Protein 3AGX (pdb70)

Organism: Homo sapiens (NCBI:txid9606)

InterPro domains:
  IPR001623 DnaJ domain [PF00226] (4-65)
  IPR001623 DnaJ domain [PR00625] (6-24)
  IPR001623 DnaJ domain [PR00625] (24-39)
  IPR001623 DnaJ domain [PR00625] (40-60)
  IPR001623 DnaJ domain [PR00625] (60-79)
  IPR001623 DnaJ domain [PS50076] (4-68)
  IPR001623 DnaJ domain [SM00271] (3-60)
  IPR001623 DnaJ domain [cd06257] (4-57)
  IPR002939 Chaperone DnaJ, C-terminal [PF01556] (165-323)
  IPR008971 HSP40/DnaJ peptide-binding [SSF49493] (163-244)
  IPR008971 HSP40/DnaJ peptide-binding [SSF49493] (247-331)
  IPR018253 DnaJ domain, conserved site [PS00636] (45-64)
  IPR036869 Chaperone J-domain superfamily [G3DSA:1.10.287.110] (2-119)
  IPR036869 Chaperone J-domain superfamily [SSF46565] (3-117)
  IPR051339 DnaJ homolog subfamily B [PTHR24078] (1-339)

Radius of gyration: 28.5 Å; Cα contacts (8 Å, |Δi|>4): 715; chains: 2; bounding box: 81×59×60 Å

Secondary structure (DSSP, 8-state):
-EEEEE-HHHHHH-EEEEEEEEEEEE-TTSS-EEEEEEEEEEEEPTTPPTT-EEEETT-S---SSSPPPPEEEEEEEPP-SS-EEETTEEEEEEEEEHHHHHH-EEEEEE-TTS-EEEEEE-S-PPTT-EEEETT-SPBPSSSTTSB--EEEEEEEEPPS---HHHHHHHHHHS--/-EEEEE-HHHHHH-EEEE----EEEE-TT--TT-EEE------EEEEEEPP-SS-EEETTEEEEEEEEEHHHHHH-EEEEEE-TTS-EEEEEE-SPPPTT-EEEETT-SPBPSSSTTSB--EEEEEEEE--S---HHHHHHHHHHS--

Foldseek 3Di:
DAEDEDEQLCLFAWDKDKDKDWEWDQDPVNPDIDIDIDIDIDTGAHQDDFQDKDKDQQPHYDNHPDRHHIDIYTYDYHDDPAWPDDRLEIEGEFEEEQCCQCAWDWTQCAASVGHTDIDTDGHHDDQQDKDKDAQRGTAHRVGRVGGGIYIYTYHYDYDPDDDPVRVVVCVVPPDD/DAEDEDEQLCLQVWDWDDDVVDIDTGFHQDDFQDWDWDPPVIDIYTYDYDDDPAWDDDRQETEGEDEEEQCCQPAWDWDQRAASVGDTDTDIDGHHHDAQDKDWPAQRTGQHRVGRVGGGIYIYTYHYHYDPDDDPVRVVVCVVPPDD

CATH classification: 2.60.260.20 (+1 more: 2.60.260.20)

Solvent-accessible surface area: 18645 Å² total; per-residue (Å²): 138,77,77,0,128,1,22,6,76,46,0,46,67,15,32,84,45,138,49,141,13,69,7,77,31,36,29,136,90,38,179,50,76,91,104,66,90,92,100,8,65,4,101,2,108,93,0,59,98,92,38,40,150,28,70,35,79,114,27,4,68,34,76,45,140,84,127,29,57,80,8,38,0,18,0,73,45,93,109,46,157,83,9,117,44,74,34,18,38,0,10,39,19,3,158,11,20,3,52,56,0,3,22,23,17,64,12,84,0,26,7,14,73,69,112,81,39,89,24,84,8,165,117,12,1,131,39,46,28,119,103,115,14,98,30,20,0,0,5,56,43,202,41,61,134,108,76,8,27,0,18,0,40,5,87,9,82,15,16,133,177,17,83,100,105,10,62,64,40,0,74,140,36,5,77,158,147,81,82,2,122,0,25,7,83,42,0,44,73,16,28,64,51,162,55,215,102,44,73,1,89,3,112,82,0,60,96,96,35,37,152,25,79,29,117,130,125,100,34,44,0,27,0,68,42,75,118,44,162,84,11,111,46,75,34,16,39,0,11,42,30,5,159,9,19,2,53,57,0,5,20,31,9,68,11,83,0,23,6,16,75,69,120,85,44,87,24,87,8,178,107,11,1,124,41,48,29,119,102,121,15,101,32,25,0,0,5,52,41,197,46,55,140,108,73,8,30,0,18,0,44,5,84,9,81,17,16,136,179,12,74,110,95,6,72,61,38,0,79,132,36,6,82,167

Nearest PDB structures (foldseek):
  3agy-assembly1_A  TM=9.968E-01  e=2.212E-36  Homo sapiens
  3agz-assembly1_A  TM=9.136E-01  e=6.898E-35  Homo sapiens
  8j07-assembly1_v  TM=8.886E-01  e=2.655E-23  Homo sapiens
  8j07-assembly1_u  TM=8.854E-01  e=2.968E-22  Homo sapiens
  8x2u-assembly1_K  TM=8.908E-01  e=2.010E-19  Mus musculus

GO terms:
  GO:0001671 ATPase activator activity (F, IDA)
  GO:0034605 cellular response to heat (P, IDA)
  GO:0003714 transcription corepressor activity (F, IDA)
  GO:0006457 protein folding (P, IDA)
  GO:0000122 negative regulation of transcription by RNA polymerase II (P, IDA)
  GO:0005515 protein binding (F, IPI)
  GO:0006986 response to unfolded protein (P, TAS)
  GO:0001671 ATPase activator activity (F, TAS)
  GO:0005654 nucleoplasm (C, TAS)
  GO:0005829 cytosol (C, TAS)
  GO:1900034 regulation of cellular response to heat (P, TAS)
  GO:0005737 cytoplasm (C, IDA)
  GO:1903334 positive regulation of protein folding (P, IDA)
  GO:0045296 cadherin binding (F, HDA)
  GO:0051117 ATPase binding (F, IPI)
  GO:0030544 Hsp70 protein binding (F, IPI)
  GO:0005654 nucleoplasm (C, IDA)
  GO:0005829 cytosol (C, IDA)
  GO:0140416 transcription regulator inhibitor activity (F, IDA)
  GO:0090084 negative regulation of inclusion body assembly (P, IDA)

Structure (mmCIF, N/CA/C/O backbone):
data_3AGX
#
_entry.id   3AGX
#
_cell.length_a   103.252
_cell.length_b   40.921
_cell.length_c   62.650
_cell.angle_alpha   90.000
_cell.angle_beta   96.620
_cell.angle_gamma   90.000
#
_symmetry.space_group_name_H-M   'P 1 21 1'
#
loop_
_entity.id
_entity.type
_entity.pdbx_description
1 polymer 'DnaJ homolog subfamily B member 1'
2 water water
#
loop_
_atom_site.group_PDB
_atom_site.id
_atom_site.type_symbol
_atom_site.label_atom_id
_atom_site.label_alt_id
_atom_site.label_comp_id
_atom_site.label_asym_id
_atom_site.label_entity_id
_atom_site.label_seq_id
_atom_site.pdbx_PDB_ins_code
_atom_site.Cartn_x
_atom_site.Cartn_y
_atom_site.Cartn_z
_atom_site.occupancy
_atom_site.B_iso_or_equiv
_atom_site.auth_seq_id
_atom_site.auth_comp_id
_atom_site.auth_asym_id
_atom_site.auth_atom_id
_atom_site.pdbx_PDB_model_num
ATOM 1 N N . THR A 1 6 ? 4.438 -3.202 54.735 1.00 58.43 165 THR A N 1
ATOM 2 C CA . THR A 1 6 ? 5.541 -3.929 55.450 1.00 58.44 165 THR A CA 1
ATOM 3 C C . THR A 1 6 ? 6.684 -3.025 55.962 1.00 58.07 165 THR A C 1
ATOM 4 O O . THR A 1 6 ? 7.556 -2.643 55.184 1.00 58.59 165 THR A O 1
ATOM 8 N N . HIS A 1 7 ? 6.681 -2.711 57.266 1.00 57.18 166 HIS A N 1
ATOM 9 C CA . HIS A 1 7 ? 7.688 -1.826 57.910 1.00 56.17 166 HIS A CA 1
ATOM 10 C C . HIS A 1 7 ? 8.712 -2.606 58.746 1.00 54.83 166 HIS A C 1
ATOM 11 O O . HIS A 1 7 ? 8.374 -3.571 59.425 1.00 54.80 166 HIS A O 1
ATOM 18 N N . ASP A 1 8 ? 9.955 -2.158 58.751 1.00 53.19 167 ASP A N 1
ATOM 19 C CA . ASP A 1 8 ? 10.947 -2.809 59.589 1.00 51.47 167 ASP A CA 1
ATOM 20 C C . ASP A 1 8 ? 10.824 -2.401 61.042 1.00 50.17 167 ASP A C 1
ATOM 21 O O . ASP A 1 8 ? 10.713 -1.220 61.351 1.00 50.02 167 ASP A O 1
ATOM 26 N N . LEU A 1 9 ? 10.815 -3.393 61.929 1.00 48.41 168 LEU A N 1
ATOM 27 C CA . LEU A 1 9 ? 10.884 -3.132 63.364 1.00 46.84 168 LEU A CA 1
ATOM 28 C C . LEU A 1 9 ? 12.228 -3.626 63.914 1.00 46.13 168 LEU A C 1
ATOM 29 O O . LEU A 1 9 ? 12.384 -4.811 64.256 1.00 45.81 168 LEU A O 1
ATOM 34 N N . ARG A 1 10 ? 13.190 -2.704 63.974 1.00 45.16 169 ARG A N 1
ATOM 35 C CA . ARG A 1 10 ? 14.565 -3.004 64.381 1.00 44.11 169 ARG A CA 1
ATOM 36 C C . ARG A 1 10 ? 14.674 -3.117 65.923 1.00 42.97 169 ARG A C 1
ATOM 37 O O . ARG A 1 10 ? 14.368 -2.171 66.661 1.00 43.18 169 ARG A O 1
ATOM 51 N N . VAL A 1 11 ? 15.077 -4.289 66.402 1.00 41.20 170 VAL A N 1
ATOM 52 C CA . VAL A 1 11 ? 15.082 -4.578 67.844 1.00 39.86 170 VAL A CA 1
ATOM 53 C C . VAL A 1 11 ? 16.471 -5.026 68.303 1.00 39.07 170 VAL A C 1
ATOM 54 O O . VAL A 1 11 ? 17.075 -5.882 67.673 1.00 38.38 170 VAL A O 1
ATOM 58 N N . SER A 1 12 ? 16.976 -4.433 69.386 1.00 38.73 171 SER A N 1
ATOM 59 C CA . SER A 1 12 ? 18.322 -4.751 69.878 1.00 38.43 171 SER A CA 1
ATOM 60 C C . SER A 1 12 ? 18.331 -6.097 70.573 1.00 37.90 171 SER A C 1
ATOM 61 O O . SER A 1 12 ? 17.274 -6.604 70.970 1.00 38.12 171 SER A O 1
ATOM 64 N N . LEU A 1 13 ? 19.522 -6.678 70.698 1.00 38.06 172 LEU A N 1
ATOM 65 C CA . LEU A 1 13 ? 19.700 -7.933 71.433 1.00 38.32 172 LEU A CA 1
ATOM 66 C C . LEU A 1 13 ? 19.223 -7.777 72.873 1.00 38.01 172 LEU A C 1
ATOM 67 O O . LEU A 1 13 ? 18.638 -8.710 73.428 1.00 38.10 172 LEU A O 1
ATOM 72 N N . GLU A 1 14 ? 19.449 -6.597 73.459 1.00 38.30 173 GLU A N 1
ATOM 73 C CA . GLU A 1 14 ? 19.030 -6.349 74.852 1.00 38.88 173 GLU A CA 1
ATOM 74 C C . GLU A 1 14 ? 17.522 -6.369 74.956 1.00 39.72 173 GLU A C 1
ATOM 75 O O . GLU A 1 14 ? 16.961 -6.840 75.951 1.00 39.76 173 GLU A O 1
ATOM 81 N N . GLU A 1 15 ? 16.866 -5.832 73.928 1.00 39.94 174 GLU A N 1
ATOM 82 C CA . GLU A 1 15 ? 15.429 -5.778 73.904 1.00 39.80 174 GLU A CA 1
ATOM 83 C C . GLU A 1 15 ? 14.840 -7.171 73.685 1.00 39.82 174 GLU A C 1
ATOM 84 O O . GLU A 1 15 ? 13.799 -7.484 74.241 1.00 40.61 174 GLU A O 1
ATOM 90 N N . ILE A 1 16 ? 15.499 -8.006 72.888 1.00 39.43 175 ILE A N 1
ATOM 91 C CA . ILE A 1 16 ? 15.059 -9.395 72.711 1.00 39.51 175 ILE A CA 1
ATOM 92 C C . ILE A 1 16 ? 15.250 -10.177 74.023 1.00 40.50 175 ILE A C 1
ATOM 93 O O . ILE A 1 16 ? 14.426 -11.019 74.380 1.00 39.93 175 ILE A O 1
ATOM 98 N N . TYR A 1 17 ? 16.337 -9.871 74.735 1.00 41.47 176 TYR A N 1
ATOM 99 C CA . TYR A 1 17 ? 16.690 -10.540 75.994 1.00 42.89 176 TYR A CA 1
ATOM 100 C C . TYR A 1 17 ? 15.660 -10.290 77.107 1.00 43.34 176 TYR A C 1
ATOM 101 O O . TYR A 1 17 ? 15.192 -11.234 77.757 1.00 44.02 176 TYR A O 1
ATOM 110 N N . SER A 1 18 ? 15.283 -9.030 77.309 1.00 43.37 177 SER A N 1
ATOM 111 C CA . SER A 1 18 ? 14.375 -8.709 78.391 1.00 44.58 177 SER A CA 1
ATOM 112 C C . SER A 1 18 ? 12.908 -8.542 77.922 1.00 45.31 177 SER A C 1
ATOM 113 O O . SER A 1 18 ? 11.991 -8.544 78.735 1.00 45.52 177 SER A O 1
ATOM 116 N N . GLY A 1 19 ? 12.685 -8.422 76.615 1.00 45.88 178 GLY A N 1
ATOM 117 C CA . GLY A 1 19 ? 11.371 -8.016 76.100 1.00 47.01 178 GLY A CA 1
ATOM 118 C C . GLY A 1 19 ? 11.297 -6.502 76.182 1.00 47.62 178 GLY A C 1
ATOM 119 O O . GLY A 1 19 ? 12.097 -5.877 76.876 1.00 47.91 178 GLY A O 1
ATOM 120 N N . CYS A 1 20 ? 10.371 -5.894 75.465 1.00 48.44 179 CYS A N 1
ATOM 121 C CA . CYS A 1 20 ? 10.193 -4.458 75.571 1.00 50.19 179 CYS A CA 1
ATOM 122 C C . CYS A 1 20 ? 8.886 -4.009 74.948 1.00 51.34 179 CYS A C 1
ATOM 123 O O . CYS A 1 20 ? 8.214 -4.783 74.275 1.00 51.37 179 CYS A O 1
ATOM 126 N N . THR A 1 21 ? 8.551 -2.744 75.192 1.00 52.81 180 THR A N 1
ATOM 127 C CA . THR A 1 21 ? 7.414 -2.081 74.582 1.00 54.34 180 THR A CA 1
ATOM 128 C C . THR A 1 21 ? 7.942 -0.974 73.661 1.00 55.14 180 THR A C 1
ATOM 129 O O . THR A 1 21 ? 8.480 0.027 74.138 1.00 55.64 180 THR A O 1
ATOM 133 N N . LYS A 1 22 ? 7.815 -1.169 72.347 1.00 55.90 181 LYS A N 1
ATOM 134 C CA . LYS A 1 22 ? 8.235 -0.170 71.365 1.00 56.77 181 LYS A CA 1
ATOM 135 C C . LYS A 1 22 ? 7.069 0.696 70.906 1.00 57.70 181 LYS A C 1
ATOM 136 O O . LYS A 1 22 ? 5.969 0.191 70.674 1.00 57.62 181 LYS A O 1
ATOM 142 N N . LYS A 1 23 ? 7.317 1.997 70.761 1.00 58.62 182 LYS A N 1
ATOM 143 C CA . LYS A 1 23 ? 6.300 2.927 70.262 1.00 59.83 182 LYS A CA 1
ATOM 144 C C . LYS A 1 23 ? 6.744 3.522 68.929 1.00 60.52 182 LYS A C 1
ATOM 145 O O . LYS A 1 23 ? 7.703 4.291 68.874 1.00 61.33 182 LYS A O 1
ATOM 151 N N . MET A 1 24 ? 6.056 3.149 67.855 1.00 61.08 183 MET A N 1
ATOM 152 C CA . MET A 1 24 ? 6.467 3.518 66.500 1.00 61.78 183 MET A CA 1
ATOM 153 C C . MET A 1 24 ? 5.580 4.618 65.925 1.00 62.43 183 MET A C 1
ATOM 154 O O . MET A 1 24 ? 4.357 4.471 65.853 1.00 62.61 183 MET A O 1
ATOM 159 N N . LYS A 1 25 ? 6.203 5.722 65.523 1.00 63.09 184 LYS A N 1
ATOM 160 C CA . LYS A 1 25 ? 5.483 6.819 64.888 1.00 63.62 184 LYS A CA 1
ATOM 161 C C . LYS A 1 25 ? 5.404 6.579 63.390 1.00 63.28 184 LYS A C 1
ATOM 162 O O . LYS A 1 25 ? 6.421 6.549 62.697 1.00 63.20 184 LYS A O 1
ATOM 168 N N . ILE A 1 26 ? 4.184 6.377 62.907 1.00 63.12 185 ILE A N 1
ATOM 169 C CA . ILE A 1 26 ? 3.937 6.223 61.478 1.00 62.86 185 ILE A CA 1
ATOM 170 C C . ILE A 1 26 ? 3.051 7.362 60.981 1.00 63.01 185 ILE A C 1
ATOM 171 O O . ILE A 1 26 ? 2.383 8.039 61.764 1.00 62.97 185 ILE A O 1
ATOM 176 N N . SER A 1 27 ? 3.074 7.578 59.675 1.00 63.14 186 SER A N 1
ATOM 177 C CA . SER A 1 27 ? 2.211 8.561 59.043 1.00 63.39 186 SER A CA 1
ATOM 178 C C .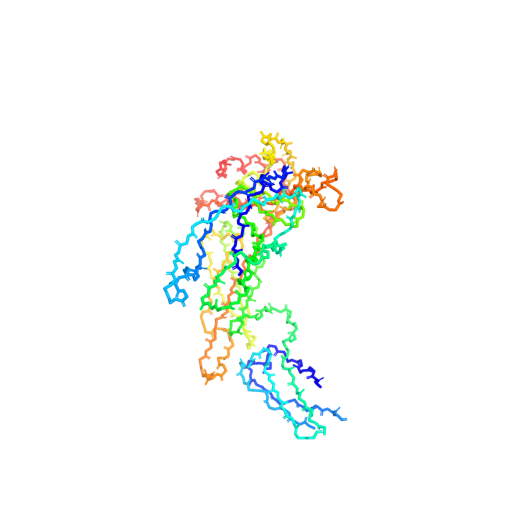 SER A 1 27 ? 1.364 7.798 58.042 1.00 62.98 186 SER A C 1
ATOM 179 O O . SER A 1 27 ? 1.895 7.002 57.263 1.00 62.91 186 SER A O 1
ATOM 182 N N . HIS A 1 28 ? 0.049 8.005 58.091 1.00 62.43 187 HIS A N 1
ATOM 183 C CA . HIS A 1 28 ? -0.851 7.416 57.096 1.00 61.54 187 HIS A CA 1
ATOM 184 C C . HIS A 1 28 ? -1.745 8.460 56.428 1.00 61.46 187 HIS A C 1
ATOM 185 O O . HIS A 1 28 ? -2.071 9.506 57.007 1.00 61.12 187 HIS A O 1
ATOM 192 N N . LYS A 1 29 ? -2.109 8.155 55.189 1.00 61.38 188 LYS A N 1
ATOM 193 C CA . LYS A 1 29 ? -3.027 8.966 54.398 1.00 61.36 188 LYS A CA 1
ATOM 194 C C . LYS A 1 29 ? -4.475 8.751 54.832 1.00 61.14 188 LYS A C 1
ATOM 195 O O . LYS A 1 29 ? -4.883 7.628 55.159 1.00 61.09 188 LYS A O 1
ATOM 201 N N . ARG A 1 30 ? -5.240 9.841 54.850 1.00 60.63 189 ARG A N 1
ATOM 202 C CA . ARG A 1 30 ? -6.652 9.794 55.228 1.00 59.99 189 ARG A CA 1
ATOM 203 C C . ARG A 1 30 ? -7.468 10.721 54.340 1.00 59.47 189 ARG A C 1
ATOM 204 O O . ARG A 1 30 ? -7.168 11.917 54.229 1.00 59.06 189 ARG A O 1
ATOM 212 N N . LEU A 1 31 ? -8.491 10.151 53.702 1.00 58.82 190 LEU A N 1
ATOM 213 C CA . LEU A 1 31 ? -9.458 10.931 52.937 1.00 58.04 190 LEU A CA 1
ATOM 214 C C . LEU A 1 31 ? -10.174 11.884 53.873 1.00 57.30 190 LEU A C 1
ATOM 215 O O . LEU A 1 31 ? -10.742 11.471 54.871 1.00 56.50 190 LEU A O 1
ATOM 220 N N . ASN A 1 32 ? -10.092 13.169 53.565 1.00 57.43 191 ASN A N 1
ATOM 221 C CA . ASN A 1 32 ? -10.773 14.192 54.344 1.00 57.89 191 ASN A CA 1
ATOM 222 C C . ASN A 1 32 ? -12.300 14.088 54.224 1.00 57.93 191 ASN A C 1
ATOM 223 O O . ASN A 1 32 ? -12.799 13.456 53.284 1.00 57.59 191 ASN A O 1
ATOM 228 N N . PRO A 1 33 ? -13.039 14.687 55.182 1.00 58.09 192 PRO A N 1
ATOM 229 C CA . PRO A 1 33 ? -14.512 14.694 55.184 1.00 58.56 192 PRO A CA 1
ATOM 230 C C . PRO A 1 33 ? -15.157 15.141 53.865 1.00 59.03 192 PRO A C 1
ATOM 231 O O . PRO A 1 33 ? -16.230 14.646 53.490 1.00 58.97 192 PRO A O 1
ATOM 235 N N . ASP A 1 34 ? -14.497 16.047 53.159 1.00 59.54 193 ASP A N 1
ATOM 236 C CA . ASP A 1 34 ? -14.983 16.480 51.858 1.00 60.44 193 ASP A CA 1
ATOM 237 C C . ASP A 1 34 ? -14.943 15.388 50.763 1.00 60.88 193 ASP A C 1
ATOM 238 O O . ASP A 1 34 ? -15.495 15.585 49.685 1.00 61.09 193 ASP A O 1
ATOM 243 N N . GLY A 1 35 ? -14.298 14.251 51.039 1.00 61.58 194 GLY A N 1
ATOM 244 C CA . GLY A 1 35 ? -14.207 13.139 50.081 1.00 62.21 194 GLY A CA 1
ATOM 245 C C . GLY A 1 35 ? -13.326 13.418 48.873 1.00 63.18 194 GLY A C 1
ATOM 246 O O . GLY A 1 35 ? -13.164 12.555 48.010 1.00 63.19 194 GLY A O 1
ATOM 247 N N . LYS A 1 36 ? -12.766 14.628 48.805 1.00 63.85 195 LYS A N 1
ATOM 248 C CA . LYS A 1 36 ? -11.896 15.038 47.699 1.00 64.63 195 LYS A CA 1
ATOM 249 C C . LYS A 1 36 ? -10.439 14.954 48.135 1.00 64.85 195 LYS A C 1
ATOM 250 O O . LYS A 1 36 ? -9.674 14.152 47.608 1.00 65.17 195 LYS A O 1
ATOM 256 N N . SER A 1 37 ? -10.070 15.781 49.110 1.00 65.09 196 SER A N 1
ATOM 257 C CA . SER A 1 37 ? -8.685 15.905 49.550 1.00 65.02 196 SER A CA 1
ATOM 258 C C . SER A 1 37 ? -8.251 14.787 50.495 1.00 65.33 196 SER A C 1
ATOM 259 O O . SER A 1 37 ? -9.066 14.186 51.192 1.00 65.29 196 SER A O 1
ATOM 262 N N . ILE A 1 38 ? -6.949 14.520 50.496 1.00 65.91 197 ILE A N 1
ATOM 263 C CA . ILE A 1 38 ? -6.328 13.511 51.360 1.00 66.08 197 ILE A CA 1
ATOM 264 C C . ILE A 1 38 ? -5.359 14.221 52.309 1.00 66.33 197 ILE A C 1
ATOM 265 O O . ILE A 1 38 ? -4.654 15.151 51.905 1.00 66.79 197 ILE A O 1
ATOM 270 N N . ARG A 1 39 ? -5.343 13.801 53.570 1.00 66.27 198 ARG A N 1
ATOM 271 C CA . ARG A 1 39 ? -4.396 14.342 54.534 1.00 65.99 198 ARG A CA 1
ATOM 272 C C . ARG A 1 39 ? -3.336 13.301 54.925 1.00 66.27 198 ARG A C 1
ATOM 273 O O . ARG A 1 39 ? -3.468 12.104 54.623 1.00 65.98 198 ARG A O 1
ATOM 281 N N . ASN A 1 40 ? -2.269 13.789 55.558 1.00 66.49 199 ASN A N 1
ATOM 282 C CA . ASN A 1 40 ? -1.215 12.957 56.125 1.00 66.67 199 ASN A CA 1
ATOM 283 C C . ASN A 1 40 ? -1.222 13.169 57.621 1.00 66.60 199 ASN A C 1
ATOM 284 O O . ASN A 1 40 ? -0.992 14.282 58.093 1.00 66.87 199 ASN A O 1
ATOM 289 N N . GLU A 1 41 ? -1.518 12.126 58.379 1.00 66.47 200 GLU A N 1
ATOM 290 C CA . GLU A 1 41 ? -1.438 12.272 59.821 1.00 66.61 200 GLU A CA 1
ATOM 291 C C . GLU A 1 41 ? -0.567 11.209 60.472 1.00 66.62 200 GLU A C 1
ATOM 292 O O . GLU A 1 41 ? -0.419 10.097 59.945 1.00 66.72 200 GLU A O 1
ATOM 298 N N . ASP A 1 42 ? 0.025 11.584 61.604 1.00 66.51 201 ASP A N 1
ATOM 299 C CA . ASP A 1 42 ? 0.892 10.709 62.384 1.00 66.15 201 ASP A CA 1
ATOM 300 C C . ASP A 1 42 ? 0.068 9.928 63.369 1.00 65.79 201 ASP A C 1
ATOM 301 O O . ASP A 1 42 ? -0.808 10.483 64.039 1.00 65.83 201 ASP A O 1
ATOM 306 N N . LYS A 1 43 ? 0.350 8.637 63.456 1.00 65.16 202 LYS A N 1
ATOM 307 C CA . LYS A 1 43 ? -0.188 7.821 64.527 1.00 64.85 202 LYS A CA 1
ATOM 308 C C . LYS A 1 43 ? 0.952 7.066 65.224 1.00 64.24 202 LYS A C 1
ATOM 309 O O . LYS A 1 43 ? 1.939 6.674 64.585 1.00 64.31 202 LYS A O 1
ATOM 315 N N . ILE A 1 44 ? 0.821 6.905 66.539 1.00 63.38 203 ILE A N 1
ATOM 316 C CA . ILE A 1 44 ? 1.811 6.184 67.335 1.00 62.28 203 ILE A CA 1
ATOM 317 C C . ILE A 1 44 ? 1.262 4.824 67.762 1.00 61.52 203 ILE A C 1
ATOM 318 O O . ILE A 1 44 ? 0.352 4.730 68.587 1.00 61.24 203 ILE A O 1
ATOM 323 N N . LEU A 1 45 ? 1.824 3.777 67.165 1.00 60.44 204 LEU A N 1
ATOM 324 C CA . LEU A 1 45 ? 1.433 2.408 67.447 1.00 59.46 204 LEU A CA 1
ATOM 325 C C . LEU A 1 45 ? 2.378 1.771 68.474 1.00 59.10 204 LEU A C 1
ATOM 326 O O . LEU A 1 45 ? 3.602 1.903 68.374 1.00 59.12 204 LEU A O 1
ATOM 331 N N . THR A 1 46 ? 1.796 1.103 69.468 1.00 58.18 205 THR A N 1
ATOM 332 C CA . THR A 1 46 ? 2.558 0.461 70.537 1.00 57.58 205 THR A CA 1
ATOM 333 C C . THR A 1 46 ? 2.687 -1.042 70.299 1.00 56.68 205 THR A C 1
ATOM 334 O O . THR A 1 46 ? 1.683 -1.740 70.172 1.00 56.39 205 THR A O 1
ATOM 338 N N . ILE A 1 47 ? 3.927 -1.523 70.226 1.00 55.68 206 ILE A N 1
ATOM 339 C CA . ILE A 1 47 ? 4.198 -2.941 69.976 1.00 55.00 206 ILE A CA 1
ATOM 340 C C . ILE A 1 47 ? 4.934 -3.563 71.156 1.00 54.63 206 ILE A C 1
ATOM 341 O O . ILE A 1 47 ? 6.020 -3.101 71.513 1.00 54.31 206 ILE A O 1
ATOM 346 N N . GLU A 1 48 ? 4.344 -4.594 71.766 1.00 53.97 207 GLU A N 1
ATOM 347 C CA . GLU A 1 48 ? 5.040 -5.326 72.807 1.00 53.81 207 GLU A CA 1
ATOM 348 C C . GLU A 1 48 ? 5.919 -6.382 72.168 1.00 52.76 207 GLU A C 1
ATOM 349 O O . GLU A 1 48 ? 5.427 -7.272 71.474 1.00 52.94 207 GLU A O 1
ATOM 355 N N . VAL A 1 49 ? 7.226 -6.277 72.387 1.00 51.35 208 VAL A N 1
ATOM 356 C CA . VAL A 1 49 ? 8.164 -7.292 71.898 1.00 50.14 208 VAL A CA 1
ATOM 357 C C . VAL A 1 49 ? 8.418 -8.286 73.021 1.00 49.66 208 VAL A C 1
ATOM 358 O O . VAL A 1 49 ? 8.868 -7.922 74.108 1.00 49.16 208 VAL A O 1
ATOM 362 N N . LYS A 1 50 ? 8.115 -9.546 72.757 1.00 49.52 209 LYS A N 1
ATOM 363 C CA . LYS A 1 50 ? 8.279 -10.564 73.778 1.00 49.23 209 LYS A CA 1
ATOM 364 C C . LYS A 1 50 ? 9.700 -11.089 73.817 1.00 48.64 209 LYS A C 1
ATOM 365 O O . LYS A 1 50 ? 10.402 -11.077 72.802 1.00 48.05 209 LYS A O 1
ATOM 371 N N . LYS A 1 51 ? 10.115 -11.528 75.007 1.00 48.12 210 LYS A N 1
ATOM 372 C CA . LYS A 1 51 ? 11.376 -12.240 75.207 1.00 47.34 210 LYS A CA 1
ATOM 373 C C . LYS A 1 51 ? 11.613 -13.274 74.118 1.00 46.67 210 LYS A C 1
ATOM 374 O O . LYS A 1 51 ? 10.775 -14.159 73.893 1.00 46.23 210 LYS A O 1
ATOM 380 N N . GLY A 1 52 ? 12.753 -13.157 73.443 1.00 45.60 211 GLY A N 1
ATOM 381 C CA . GLY A 1 52 ? 13.191 -14.193 72.521 1.00 44.83 211 GLY A CA 1
ATOM 382 C C . GLY A 1 52 ? 12.606 -14.202 71.119 1.00 44.46 211 GLY A C 1
ATOM 383 O O . GLY A 1 52 ? 12.993 -15.039 70.304 1.00 43.96 211 GLY A O 1
ATOM 384 N N . TRP A 1 53 ? 11.685 -13.289 70.821 1.00 44.07 212 TRP A N 1
ATOM 385 C CA . TRP A 1 53 ? 11.103 -13.243 69.469 1.00 44.12 212 TRP A CA 1
ATOM 386 C C . TRP A 1 53 ? 12.171 -13.226 68.401 1.00 43.96 212 TRP A C 1
ATOM 387 O O . TRP A 1 53 ? 13.192 -12.562 68.550 1.00 43.24 212 TRP A O 1
ATOM 398 N N . LYS A 1 54 ? 11.919 -13.960 67.323 1.00 44.02 213 LYS A N 1
ATOM 399 C CA . LYS A 1 54 ? 12.875 -14.105 66.245 1.00 44.72 213 LYS A CA 1
ATOM 400 C C . LYS A 1 54 ? 12.693 -13.076 65.137 1.00 44.82 213 LYS A C 1
ATOM 401 O O . LYS A 1 54 ? 11.611 -12.487 64.983 1.00 44.48 213 LYS A O 1
ATOM 407 N N . GLU A 1 55 ? 13.772 -12.829 64.401 1.00 44.89 214 GLU A N 1
ATOM 408 C CA . GLU A 1 55 ? 13.710 -11.983 63.215 1.00 45.54 214 GLU A CA 1
ATOM 409 C C . GLU A 1 55 ? 12.746 -12.629 62.207 1.00 45.94 214 GLU A C 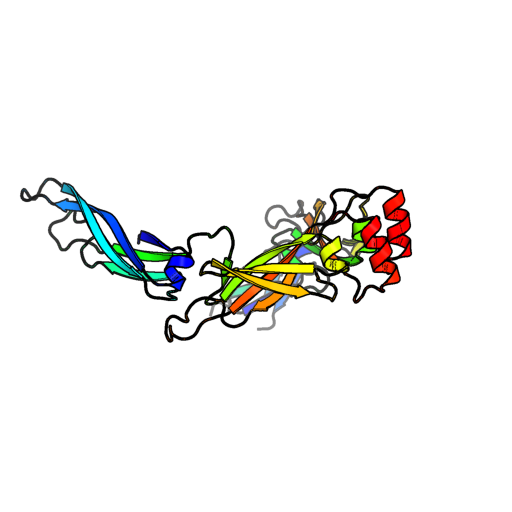1
ATOM 410 O O . GLU A 1 55 ? 12.777 -13.853 62.002 1.00 45.26 214 GLU A O 1
ATOM 416 N N . GLY A 1 56 ? 11.882 -11.808 61.609 1.00 46.33 215 GLY A N 1
ATOM 417 C CA . GLY A 1 56 ? 10.854 -12.303 60.705 1.00 46.62 215 GLY A CA 1
ATOM 418 C C . GLY A 1 56 ? 9.479 -12.302 61.327 1.00 47.09 215 GLY A C 1
ATOM 419 O O . GLY A 1 56 ? 8.486 -12.345 60.608 1.00 47.64 215 GLY A O 1
ATOM 420 N N . THR A 1 57 ? 9.412 -12.263 62.658 1.00 47.43 216 THR A N 1
ATOM 421 C CA . THR A 1 57 ? 8.141 -12.204 63.379 1.00 47.60 216 THR A CA 1
ATOM 422 C C . THR A 1 57 ? 7.300 -11.038 62.854 1.00 48.58 216 THR A C 1
ATOM 423 O O . THR A 1 57 ? 7.826 -9.942 62.653 1.00 48.28 216 THR A O 1
ATOM 427 N N . LYS A 1 58 ? 6.005 -11.279 62.622 1.00 49.87 217 LYS A N 1
ATOM 428 C CA . LYS A 1 58 ? 5.123 -10.260 62.018 1.00 51.26 217 LYS A CA 1
ATOM 429 C C . LYS A 1 58 ? 4.091 -9.710 62.983 1.00 51.34 217 LYS A C 1
ATOM 430 O O . LYS A 1 58 ? 3.467 -10.466 63.723 1.00 51.25 217 LYS A O 1
ATOM 436 N N . ILE A 1 59 ? 3.941 -8.387 62.983 1.00 51.96 218 ILE A N 1
ATOM 437 C CA . ILE A 1 59 ? 2.984 -7.704 63.857 1.00 52.65 218 ILE A CA 1
ATOM 438 C C . ILE A 1 59 ? 2.108 -6.809 62.986 1.00 53.79 218 ILE A C 1
ATOM 439 O O . ILE A 1 59 ? 2.591 -5.862 62.335 1.00 53.34 218 ILE A O 1
ATOM 444 N N . THR A 1 60 ? 0.815 -7.119 63.001 1.00 55.05 219 THR A N 1
ATOM 445 C CA . THR A 1 60 ? -0.155 -6.498 62.106 1.00 56.17 219 THR A CA 1
ATOM 446 C C . THR A 1 60 ? -1.050 -5.492 62.815 1.00 56.85 219 THR A C 1
ATOM 447 O O . THR A 1 60 ? -1.693 -5.794 63.821 1.00 56.68 219 THR A O 1
ATOM 451 N N . PHE A 1 61 ? -1.055 -4.277 62.287 1.00 58.38 220 PHE A N 1
ATOM 452 C CA . PHE A 1 61 ? -1.988 -3.265 62.733 1.00 59.93 220 PHE A CA 1
ATOM 453 C C . PHE A 1 61 ? -3.056 -3.133 61.658 1.00 61.30 220 PHE A C 1
ATOM 45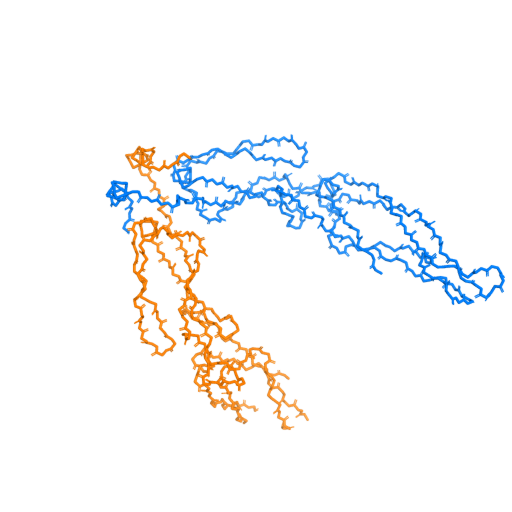4 O O . PHE A 1 61 ? -2.809 -2.537 60.600 1.00 61.17 220 PHE A O 1
ATOM 462 N N . PRO A 1 62 ? -4.242 -3.723 61.921 1.00 62.81 221 PRO A N 1
ATOM 463 C CA . PRO A 1 62 ? -5.305 -3.749 60.921 1.00 63.90 221 PRO A CA 1
ATOM 464 C C . PRO A 1 62 ? -5.834 -2.343 60.667 1.00 64.78 221 PRO A C 1
ATOM 465 O O . PRO A 1 62 ? -6.103 -1.599 61.619 1.00 64.76 221 PRO A O 1
ATOM 469 N N . LYS A 1 63 ? -5.936 -1.983 59.387 1.00 66.08 222 LYS A N 1
ATOM 470 C CA . LYS A 1 63 ? -6.550 -0.717 58.947 1.00 67.55 222 LYS A CA 1
ATOM 471 C C . LYS A 1 63 ? -5.816 0.530 59.462 1.00 67.99 222 LYS A C 1
ATOM 472 O O . LYS A 1 63 ? -6.432 1.583 59.681 1.00 68.03 222 LYS A O 1
ATOM 478 N N . GLU A 1 64 ? -4.504 0.411 59.662 1.00 68.63 223 GLU A N 1
ATOM 479 C CA . GLU A 1 64 ? -3.711 1.538 60.140 1.00 68.85 223 GLU A CA 1
ATOM 480 C C . GLU A 1 64 ? -2.833 2.098 59.039 1.00 69.34 223 GLU A C 1
ATOM 481 O O . GLU A 1 64 ? -2.102 3.060 59.247 1.00 69.25 223 GLU A O 1
ATOM 487 N N . GLY A 1 65 ? -2.932 1.500 57.858 1.00 69.98 224 GLY A N 1
ATOM 488 C CA . GLY A 1 65 ? -2.217 1.985 56.688 1.00 71.13 224 GLY A CA 1
ATOM 489 C C . GLY A 1 65 ? -2.957 3.111 55.996 1.00 72.00 224 GLY A C 1
ATOM 490 O O . GLY A 1 65 ? -3.821 3.762 56.596 1.00 71.97 224 GLY A O 1
ATOM 491 N N . ASP A 1 66 ? -2.616 3.323 54.725 1.00 72.85 225 ASP A N 1
ATOM 492 C CA . ASP A 1 66 ? -3.177 4.402 53.914 1.00 73.74 225 ASP A CA 1
ATOM 493 C C . ASP A 1 66 ? -4.631 4.193 53.524 1.00 74.42 225 ASP A C 1
ATOM 494 O O . ASP A 1 66 ? -5.100 3.056 53.393 1.00 74.58 225 ASP A O 1
ATOM 499 N N . GLN A 1 67 ? -5.324 5.316 53.343 1.00 75.25 226 GLN A N 1
ATOM 500 C CA . GLN A 1 67 ? -6.678 5.354 52.801 1.00 75.91 226 GLN A CA 1
ATOM 501 C C . GLN A 1 67 ? -6.794 6.555 51.868 1.00 76.72 226 GLN A C 1
ATOM 502 O O . GLN A 1 67 ? -6.824 7.709 52.319 1.00 76.70 226 GLN A O 1
ATOM 508 N N . THR A 1 68 ? -6.845 6.266 50.570 1.00 77.65 227 THR A N 1
ATOM 509 C CA . THR A 1 68 ? -6.952 7.289 49.527 1.00 78.62 227 THR A CA 1
ATOM 510 C C . THR A 1 68 ? -8.207 7.034 48.689 1.00 79.05 227 THR A C 1
ATOM 511 O O . THR A 1 68 ? -8.221 7.271 47.483 1.00 79.27 227 THR A O 1
ATOM 515 N N . SER A 1 69 ? -9.266 6.571 49.344 1.00 79.51 228 SER A N 1
ATOM 516 C CA . SER A 1 69 ? -10.389 5.972 48.648 1.00 80.05 228 SER A CA 1
ATOM 517 C C . SER A 1 69 ? -11.589 5.915 49.591 1.00 80.39 228 SER A C 1
ATOM 518 O O . SER A 1 69 ? -11.434 6.117 50.796 1.00 80.48 228 SER A O 1
ATOM 521 N N . ASN A 1 70 ? -12.776 5.648 49.041 1.00 80.82 229 ASN A N 1
ATOM 522 C CA . ASN A 1 70 ? -14.022 5.544 49.830 1.00 81.15 229 ASN A CA 1
ATOM 523 C C . ASN A 1 70 ? -14.229 4.173 50.509 1.00 81.50 229 ASN A C 1
ATOM 524 O O . ASN A 1 70 ? -15.333 3.614 50.508 1.00 81.80 229 ASN A O 1
ATOM 532 N N . ASN A 1 71 ? -13.160 3.647 51.104 1.00 81.63 230 ASN A N 1
ATOM 533 C CA . ASN A 1 71 ? -13.175 2.300 51.677 1.00 81.43 230 ASN A CA 1
ATOM 534 C C . ASN A 1 71 ? -12.358 2.150 52.981 1.00 81.04 230 ASN A C 1
ATOM 535 O O . ASN A 1 71 ? -11.901 3.143 53.561 1.00 80.95 230 ASN A O 1
ATOM 540 N N . ILE A 1 72 ? -12.201 0.900 53.426 1.00 80.43 231 ILE A N 1
ATOM 541 C CA . ILE A 1 72 ? -11.487 0.540 54.662 1.00 79.68 231 ILE A CA 1
ATOM 542 C C . ILE A 1 72 ? -9.966 0.708 54.451 1.00 78.85 231 ILE A C 1
ATOM 543 O O . ILE A 1 72 ? -9.417 0.143 53.495 1.00 78.68 231 ILE A O 1
ATOM 548 N N . PRO A 1 73 ? -9.288 1.495 55.328 1.00 77.99 232 PRO A N 1
ATOM 549 C CA . PRO A 1 73 ? -7.834 1.753 55.151 1.00 77.11 232 PRO A CA 1
ATOM 550 C C . PRO A 1 73 ? -6.973 0.470 55.108 1.00 76.07 232 PRO A C 1
ATOM 551 O O . PRO A 1 73 ? -7.350 -0.551 55.707 1.00 75.97 232 PRO A O 1
ATOM 555 N N . ALA A 1 74 ? -5.845 0.530 54.390 1.00 74.65 233 ALA A N 1
ATOM 556 C CA . ALA A 1 74 ? -4.922 -0.608 54.257 1.00 73.15 233 ALA A CA 1
ATOM 557 C C . ALA A 1 74 ? -4.320 -1.050 55.603 1.00 72.10 233 ALA A C 1
ATOM 558 O O . ALA A 1 74 ? -4.537 -0.415 56.645 1.00 71.94 233 ALA A O 1
ATOM 560 N N . ASP A 1 75 ? -3.583 -2.155 55.578 1.00 70.54 234 ASP A N 1
ATOM 561 C CA . ASP A 1 75 ? -2.936 -2.666 56.783 1.00 69.11 234 ASP A CA 1
ATOM 562 C C . ASP A 1 75 ? -1.497 -2.161 56.917 1.00 67.47 234 ASP A C 1
ATOM 563 O O . ASP A 1 75 ? -0.858 -1.820 55.912 1.00 67.36 234 ASP A O 1
ATOM 568 N N . ILE A 1 76 ? -1.011 -2.089 58.160 1.00 65.30 235 ILE A N 1
ATOM 569 C CA . ILE A 1 76 ? 0.433 -1.963 58.427 1.00 63.04 235 ILE A CA 1
ATOM 570 C C . ILE A 1 76 ? 0.963 -3.236 59.075 1.00 60.95 235 ILE A C 1
ATOM 571 O O . ILE A 1 76 ? 0.470 -3.668 60.118 1.00 60.64 235 ILE A O 1
ATOM 576 N N . VAL A 1 77 ? 1.958 -3.829 58.423 1.00 58.91 236 VAL A N 1
ATOM 577 C CA . VAL A 1 77 ? 2.648 -5.015 58.919 1.00 56.87 236 VAL A CA 1
ATOM 578 C C . VAL A 1 77 ? 4.103 -4.676 59.287 1.00 55.42 236 VAL A C 1
ATOM 579 O O . VAL A 1 77 ? 4.902 -4.256 58.435 1.00 55.28 236 VAL A O 1
ATOM 583 N N . PHE A 1 78 ? 4.432 -4.856 60.563 1.00 53.02 237 PHE A N 1
ATOM 584 C CA . PHE A 1 78 ? 5.815 -4.734 61.024 1.00 50.68 237 PHE A CA 1
ATOM 585 C C . PHE A 1 78 ? 6.525 -6.077 60.958 1.00 49.02 237 PHE A C 1
ATOM 586 O O . PHE A 1 78 ? 5.965 -7.100 61.330 1.00 48.98 237 PHE A O 1
ATOM 594 N N . VAL A 1 79 ? 7.755 -6.070 60.471 1.00 47.14 238 VAL A N 1
ATOM 595 C CA . VAL A 1 79 ? 8.572 -7.268 60.500 1.00 45.78 238 VAL A CA 1
ATOM 596 C C . VAL A 1 79 ? 9.767 -7.042 61.435 1.00 44.68 238 VAL A C 1
ATOM 597 O O . VAL A 1 79 ? 10.577 -6.135 61.231 1.00 44.53 238 VAL A O 1
ATOM 601 N N . LEU A 1 80 ? 9.836 -7.846 62.490 1.00 43.42 239 LEU A N 1
ATOM 602 C CA . LEU A 1 80 ? 10.963 -7.799 63.411 1.00 41.80 239 LEU A CA 1
ATOM 603 C C . LEU A 1 80 ? 12.284 -8.088 62.700 1.00 40.79 239 LEU A C 1
ATOM 604 O O . LEU A 1 80 ? 12.473 -9.131 62.065 1.00 40.52 239 LEU A O 1
ATOM 609 N N . LYS A 1 81 ? 13.195 -7.137 62.825 1.00 39.40 240 LYS A N 1
ATOM 610 C CA . LYS A 1 81 ? 14.541 -7.257 62.291 1.00 39.19 240 LYS A CA 1
ATOM 611 C C . LYS A 1 81 ? 15.554 -7.154 63.453 1.00 38.30 240 LYS A C 1
ATOM 612 O O . LYS A 1 81 ? 15.372 -6.338 64.362 1.00 38.36 240 LYS A O 1
ATOM 618 N N . ASP A 1 82 ? 16.599 -7.980 63.447 1.00 37.88 241 ASP A N 1
ATOM 619 C CA . ASP A 1 82 ? 17.674 -7.858 64.458 1.00 36.21 241 ASP A CA 1
ATOM 620 C C . ASP A 1 82 ? 18.545 -6.644 64.163 1.00 35.63 241 ASP A C 1
ATOM 621 O O . ASP A 1 82 ? 19.205 -6.580 63.117 1.00 35.07 241 ASP A O 1
ATOM 626 N N . LYS A 1 83 ? 18.546 -5.686 65.080 1.00 33.98 242 LYS A N 1
ATOM 627 C CA . LYS A 1 83 ? 19.445 -4.563 64.987 1.00 33.76 242 LYS A CA 1
ATOM 628 C C . LYS A 1 83 ? 20.894 -5.012 65.185 1.00 32.89 242 LYS A C 1
ATOM 629 O O . LYS A 1 83 ? 21.197 -5.695 66.163 1.00 33.98 242 LYS A O 1
ATOM 635 N N . PRO A 1 84 ? 21.793 -4.672 64.256 1.00 31.74 243 PRO A N 1
ATOM 636 C CA . PRO A 1 84 ? 23.185 -5.087 64.430 1.00 30.81 243 PRO A CA 1
ATOM 637 C C . PRO A 1 84 ? 23.718 -4.634 65.793 1.00 30.87 243 PRO A C 1
ATOM 638 O O . PRO A 1 84 ? 23.426 -3.509 66.219 1.00 29.98 243 PRO A O 1
ATOM 642 N N . HIS A 1 85 ? 24.455 -5.520 66.472 1.00 29.31 244 HIS A N 1
ATOM 643 C CA . HIS A 1 85 ? 25.004 -5.227 67.786 1.00 29.16 244 HIS A CA 1
ATOM 644 C C . HIS A 1 85 ? 26.500 -5.223 67.570 1.00 28.63 244 HIS A C 1
ATOM 645 O O . HIS A 1 85 ? 27.000 -5.969 66.760 1.00 28.70 244 HIS A O 1
ATOM 652 N N . ASN A 1 86 ? 27.221 -4.365 68.262 1.00 29.34 245 ASN A N 1
ATOM 653 C CA . ASN A 1 86 ? 28.694 -4.276 68.026 1.00 30.75 245 ASN A CA 1
ATOM 654 C C . ASN A 1 86 ? 29.529 -5.216 68.876 1.00 30.55 245 ASN A C 1
ATOM 655 O O . ASN A 1 86 ? 30.762 -5.305 68.703 1.00 31.54 245 ASN A O 1
ATOM 660 N N . ILE A 1 87 ? 28.870 -5.926 69.781 1.00 31.23 246 ILE A N 1
ATOM 661 C CA . ILE A 1 87 ? 29.597 -6.847 70.683 1.00 30.89 246 ILE A CA 1
ATOM 662 C C . ILE A 1 87 ? 29.273 -8.304 70.354 1.00 30.61 246 ILE A C 1
ATOM 663 O O . ILE A 1 87 ? 30.187 -9.123 70.328 1.00 31.99 246 ILE A O 1
ATOM 668 N N . PHE A 1 88 ? 27.991 -8.607 70.121 1.00 29.20 247 PHE A N 1
ATOM 669 C CA . PHE A 1 88 ? 27.507 -9.963 69.840 1.00 29.32 247 PHE A CA 1
ATOM 670 C C . PHE A 1 88 ? 26.839 -10.099 68.469 1.00 30.07 247 PHE A C 1
ATOM 671 O O . PHE A 1 88 ? 26.289 -9.120 67.972 1.00 30.05 247 PHE A O 1
ATOM 679 N N . LYS A 1 89 ? 26.837 -11.319 67.914 1.00 30.31 248 LYS A N 1
ATOM 680 C CA . LYS A 1 89 ? 26.013 -11.692 66.744 1.00 31.84 248 LYS A CA 1
ATOM 681 C C . LYS A 1 89 ? 24.942 -12.677 67.185 1.00 31.15 248 LYS A C 1
ATOM 682 O O . LYS A 1 89 ? 25.268 -13.674 67.808 1.00 30.47 248 LYS A O 1
ATOM 690 N N . ARG A 1 90 ? 23.673 -12.421 66.863 1.00 31.38 249 ARG A N 1
ATOM 691 C CA . ARG A 1 90 ? 22.607 -13.352 67.208 1.00 31.77 249 ARG A CA 1
ATOM 692 C C . ARG A 1 90 ? 22.664 -14.606 66.323 1.00 32.90 249 ARG A C 1
ATOM 693 O O . ARG A 1 90 ? 22.947 -14.524 65.134 1.00 32.67 249 ARG A O 1
ATOM 701 N N . ASP A 1 91 ? 22.405 -15.769 66.907 1.00 33.79 250 ASP A N 1
ATOM 702 C CA . ASP A 1 91 ? 22.333 -17.015 66.152 1.00 34.77 250 ASP A CA 1
ATOM 703 C C . ASP A 1 91 ? 21.207 -17.842 66.742 1.00 35.41 250 ASP A C 1
ATOM 704 O O . ASP A 1 91 ? 21.431 -18.709 67.598 1.00 35.71 250 ASP A O 1
ATOM 709 N N . GLY A 1 92 ? 19.987 -17.530 66.319 1.00 35.53 251 GLY A N 1
ATOM 710 C CA . GLY A 1 92 ? 18.792 -18.116 66.885 1.00 36.10 251 GLY A CA 1
ATOM 711 C C . GLY A 1 92 ? 18.537 -17.604 68.296 1.00 36.85 251 GLY A C 1
ATOM 712 O O . GLY A 1 92 ? 18.312 -16.397 68.534 1.00 36.48 251 GLY A O 1
ATOM 713 N N . SER A 1 93 ? 18.587 -18.537 69.240 1.00 36.47 252 SER A N 1
ATOM 714 C CA . SER A 1 93 ? 18.527 -18.204 70.645 1.00 35.85 252 SER A CA 1
ATOM 715 C C . SER A 1 93 ? 19.914 -18.126 71.273 1.00 34.69 252 SER A C 1
ATOM 716 O O . SER A 1 93 ? 20.046 -17.816 72.464 1.00 35.45 252 SER A O 1
ATOM 719 N N . ASP A 1 94 ? 20.940 -18.414 70.482 1.00 33.21 253 ASP A N 1
ATOM 720 C CA . ASP A 1 94 ? 22.329 -18.247 70.920 1.00 32.67 253 ASP A CA 1
ATOM 721 C C . ASP A 1 94 ? 22.808 -16.850 70.567 1.00 32.90 253 ASP A C 1
ATOM 722 O O . ASP A 1 94 ? 22.243 -16.218 69.678 1.00 33.26 253 ASP A O 1
ATOM 727 N N . VAL A 1 95 ? 23.823 -16.366 71.283 1.00 32.25 254 VAL A N 1
ATOM 728 C CA . VAL A 1 95 ? 24.518 -15.156 70.868 1.00 32.71 254 VAL A CA 1
ATOM 729 C C . VAL A 1 95 ? 25.965 -15.524 70.680 1.00 31.61 254 VAL A C 1
ATOM 730 O O . VAL A 1 95 ? 26.509 -16.281 71.472 1.00 32.34 254 VAL A O 1
ATOM 734 N N . ILE A 1 96 ? 26.593 -15.039 69.618 1.00 30.36 255 ILE A N 1
ATOM 735 C CA . ILE A 1 96 ? 28.001 -15.322 69.431 1.00 29.25 255 ILE A CA 1
ATOM 736 C C . ILE A 1 96 ? 28.849 -14.135 69.869 1.00 28.46 255 ILE A C 1
ATOM 737 O O . ILE A 1 96 ? 28.483 -12.998 69.589 1.00 28.60 255 ILE A O 1
ATOM 742 N N . TYR A 1 97 ? 29.967 -14.393 70.557 1.00 26.12 256 TYR A N 1
ATOM 743 C CA . TYR A 1 97 ? 30.836 -13.341 71.037 1.00 24.51 256 TYR A CA 1
ATOM 744 C C . TYR A 1 97 ? 32.196 -13.477 70.369 1.00 24.55 256 TYR A C 1
ATOM 745 O O . TYR A 1 97 ? 32.927 -14.405 70.683 1.00 23.11 256 TYR A O 1
ATOM 754 N N . PRO A 1 98 ? 32.545 -12.559 69.396 1.00 24.26 257 PRO A N 1
ATOM 755 C CA . PRO A 1 98 ? 33.855 -12.609 68.772 1.00 24.25 257 PRO A CA 1
ATOM 756 C C . PRO A 1 98 ? 34.903 -12.216 69.773 1.00 24.42 257 PRO A C 1
ATOM 757 O O . PRO A 1 98 ? 34.811 -11.127 70.360 1.00 25.21 257 PRO A O 1
ATOM 761 N N . ALA A 1 99 ? 35.896 -13.081 69.957 1.00 24.87 258 ALA A N 1
ATOM 762 C CA . ALA A 1 99 ? 36.943 -12.870 70.917 1.00 24.08 258 ALA A CA 1
ATOM 763 C C . ALA A 1 99 ? 38.210 -12.733 70.114 1.00 24.02 258 ALA A C 1
ATOM 764 O O . ALA A 1 99 ? 38.688 -13.709 69.500 1.00 23.24 258 ALA A O 1
ATOM 766 N N . ARG A 1 100 ? 38.740 -11.511 70.074 1.00 22.86 259 ARG A N 1
ATOM 767 C CA . ARG A 1 100 ? 39.936 -11.240 69.290 1.00 22.58 259 ARG A CA 1
ATOM 768 C C . ARG A 1 100 ? 41.146 -11.341 70.196 1.00 22.65 259 ARG A C 1
ATOM 769 O O . ARG A 1 100 ? 41.247 -10.567 71.166 1.00 24.23 259 ARG A O 1
ATOM 777 N N . ILE A 1 101 ? 42.067 -12.271 69.912 1.00 20.80 260 ILE A N 1
ATOM 778 C CA . ILE A 1 101 ? 43.193 -12.491 70.789 1.00 19.66 260 ILE A CA 1
ATOM 779 C C . ILE A 1 101 ? 44.438 -12.438 69.993 1.00 19.05 260 ILE A C 1
ATOM 780 O O . ILE A 1 101 ? 44.374 -12.612 68.769 1.00 20.57 260 ILE A O 1
ATOM 785 N N . SER A 1 102 ? 45.576 -12.203 70.632 1.00 18.50 261 SER A N 1
ATOM 786 C CA . SER A 1 102 ? 46.821 -12.261 69.895 1.00 19.13 261 SER A CA 1
ATOM 787 C C . SER A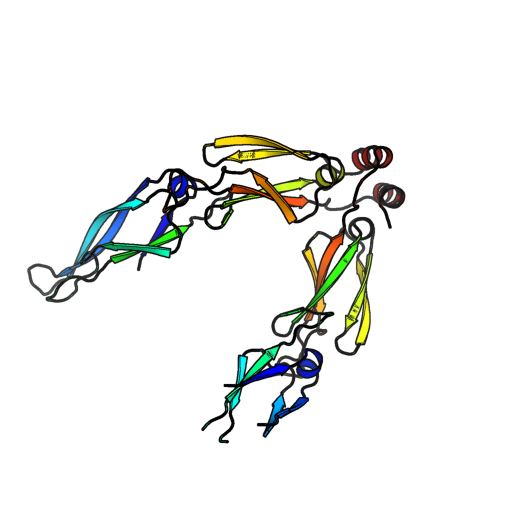 1 102 ? 47.263 -13.734 69.609 1.00 20.53 261 SER A C 1
ATOM 788 O O . SER A 1 102 ? 46.833 -14.667 70.318 1.00 19.32 261 SER A O 1
ATOM 791 N N . LEU A 1 103 ? 48.130 -13.900 68.607 1.00 20.72 262 LEU A N 1
ATOM 792 C CA . LEU A 1 103 ? 48.772 -15.177 68.344 1.00 22.78 262 LEU A CA 1
ATOM 793 C C . LEU A 1 103 ? 49.478 -15.668 69.630 1.00 23.58 262 LEU A C 1
ATOM 794 O O . LEU A 1 103 ? 49.430 -16.831 69.949 1.00 22.88 262 LEU A O 1
ATOM 799 N N . ARG A 1 104 ? 50.184 -14.778 70.334 1.00 24.11 263 ARG A N 1
ATOM 800 C CA . ARG A 1 104 ? 50.763 -15.135 71.610 1.00 24.82 263 ARG A CA 1
ATOM 801 C C . ARG A 1 104 ? 49.748 -15.767 72.579 1.00 23.32 263 ARG A C 1
ATOM 802 O O . ARG A 1 104 ? 49.981 -16.862 73.116 1.00 24.90 263 ARG A O 1
ATOM 810 N N . GLU A 1 105 ? 48.614 -15.112 72.801 1.00 23.27 264 GLU A N 1
ATOM 811 C CA . GLU A 1 105 ? 47.588 -15.684 73.658 1.00 23.71 264 GLU A CA 1
ATOM 812 C C . GLU A 1 105 ? 47.044 -17.011 73.153 1.00 23.66 264 GLU A C 1
ATOM 813 O O . GLU A 1 105 ? 46.747 -17.916 73.947 1.00 22.82 264 GLU A O 1
ATOM 819 N N . ALA A 1 106 ? 46.839 -17.102 71.840 1.00 22.24 265 ALA A N 1
ATOM 820 C CA . ALA A 1 106 ? 46.383 -18.401 71.265 1.00 21.00 265 ALA A CA 1
ATOM 821 C C . ALA A 1 106 ? 47.359 -19.531 71.558 1.00 20.16 265 ALA A C 1
ATOM 822 O O . ALA A 1 106 ? 46.945 -20.653 71.776 1.00 21.79 265 ALA A O 1
ATOM 824 N N . LEU A 1 107 ? 48.651 -19.277 71.475 1.00 20.01 266 LEU A N 1
ATOM 825 C CA . LEU A 1 107 ? 49.547 -20.366 71.638 1.00 22.12 266 LEU A CA 1
ATOM 826 C C . LEU A 1 107 ? 49.842 -20.654 73.114 1.00 24.50 266 LEU A C 1
ATOM 827 O O . LEU A 1 107 ? 50.050 -21.829 73.464 1.00 25.07 266 LEU A O 1
ATOM 832 N N . CYS A 1 108 ? 49.851 -19.597 73.941 1.00 26.09 267 CYS A N 1
ATOM 833 C CA . CYS A 1 108 ? 50.467 -19.635 75.272 1.00 28.29 267 CYS A CA 1
ATOM 834 C C . CYS A 1 108 ? 49.473 -19.628 76.414 1.00 29.95 267 CYS A C 1
ATOM 835 O O . CYS A 1 108 ? 49.884 -19.777 77.571 1.00 31.87 267 CYS A O 1
ATOM 838 N N . GLY A 1 109 ? 48.192 -19.436 76.114 1.00 29.38 268 GLY A N 1
ATOM 839 C CA . GLY A 1 109 ? 47.164 -19.386 77.134 1.00 29.94 268 GLY A CA 1
ATOM 840 C C . GLY A 1 109 ? 46.648 -17.993 77.380 1.00 29.43 268 GLY A C 1
ATOM 841 O O . GLY A 1 109 ? 47.361 -17.006 77.223 1.00 30.73 268 GLY A O 1
ATOM 842 N N . CYS A 1 110 ? 45.380 -17.887 77.718 1.00 28.80 269 CYS A N 1
ATOM 843 C CA . CYS A 1 110 ? 44.832 -16.565 77.967 1.00 30.08 269 CYS A CA 1
ATOM 844 C C . CYS A 1 110 ? 43.535 -16.715 78.698 1.00 29.07 269 CYS A C 1
ATOM 845 O O . CYS A 1 110 ? 43.005 -17.811 78.797 1.00 28.28 269 CYS A O 1
ATOM 848 N N . THR A 1 111 ? 43.048 -15.605 79.254 1.00 29.24 270 THR A N 1
ATOM 849 C CA . THR A 1 111 ? 41.727 -15.572 79.841 1.00 29.72 270 THR A CA 1
ATOM 850 C C . THR A 1 111 ? 40.873 -14.637 79.011 1.00 28.47 270 THR A C 1
ATOM 851 O O . THR A 1 111 ? 41.324 -13.557 78.652 1.00 30.00 270 THR A O 1
ATOM 855 N N . VAL A 1 112 ? 39.651 -15.042 78.690 1.00 27.96 271 VAL A N 1
ATOM 856 C CA . VAL A 1 112 ? 38.753 -14.178 77.956 1.00 27.65 271 VAL A CA 1
ATOM 857 C C . VAL A 1 112 ? 37.725 -13.745 78.976 1.00 27.77 271 VAL A C 1
ATOM 858 O O . VAL A 1 112 ? 37.097 -14.581 79.640 1.00 27.12 271 VAL A O 1
ATOM 862 N N . ASN A 1 113 ? 37.583 -12.433 79.122 1.00 27.60 272 ASN A N 1
ATOM 863 C CA . ASN A 1 113 ? 36.497 -11.879 79.919 1.00 27.93 272 ASN A CA 1
ATOM 864 C C . ASN A 1 113 ? 35.253 -11.694 79.120 1.00 27.26 272 ASN A C 1
ATOM 865 O O . ASN A 1 113 ? 35.055 -10.662 78.481 1.00 27.29 272 ASN A O 1
ATOM 870 N N . VAL A 1 114 ? 34.374 -12.689 79.167 1.00 26.66 273 VAL A N 1
ATOM 871 C CA . VAL A 1 114 ? 33.228 -12.679 78.279 1.00 26.25 273 VAL A CA 1
ATOM 872 C C . VAL A 1 114 ? 32.123 -11.779 78.764 1.00 26.00 273 VAL A C 1
ATOM 873 O O . VAL A 1 114 ? 31.556 -12.028 79.822 1.00 26.16 273 VAL A O 1
ATOM 877 N N . PRO A 1 115 ? 31.770 -10.726 77.986 1.00 26.09 274 PRO A N 1
ATOM 878 C CA . PRO A 1 115 ? 30.629 -9.911 78.439 1.00 25.75 274 PRO A CA 1
ATOM 879 C C . PRO A 1 115 ? 29.318 -10.649 78.254 1.00 26.03 274 PRO A C 1
ATOM 880 O O . PRO A 1 115 ? 29.227 -11.518 77.386 1.00 25.09 274 PRO A O 1
ATOM 884 N N . THR A 1 116 ? 28.322 -10.356 79.088 1.00 26.46 275 THR A N 1
ATOM 885 C CA . THR A 1 116 ? 26.999 -10.976 78.995 1.00 29.13 275 THR A CA 1
ATOM 886 C C . THR A 1 116 ? 25.981 -9.952 78.562 1.00 29.42 275 THR A C 1
ATOM 887 O O . THR A 1 116 ? 26.258 -8.749 78.569 1.00 30.17 275 THR A O 1
ATOM 891 N N . LEU A 1 117 ? 24.790 -10.418 78.224 1.00 31.24 276 LEU A N 1
ATOM 892 C CA . LEU A 1 117 ? 23.706 -9.542 77.814 1.00 33.41 276 LEU A CA 1
ATOM 893 C C . LEU A 1 117 ? 23.221 -8.629 78.938 1.00 35.50 276 LEU A C 1
ATOM 894 O O . LEU A 1 117 ? 22.722 -7.522 78.675 1.00 35.78 276 LEU A O 1
ATOM 899 N N . ASP A 1 118 ? 23.327 -9.087 80.183 1.00 36.84 277 ASP A N 1
ATOM 900 C CA . ASP A 1 118 ? 22.927 -8.247 81.322 1.00 38.52 277 ASP A CA 1
ATOM 901 C C . ASP A 1 118 ? 24.077 -7.464 81.911 1.00 39.04 277 ASP A C 1
ATOM 902 O O . ASP A 1 118 ? 23.928 -6.849 82.957 1.00 41.44 277 ASP A O 1
ATOM 907 N N . GLY A 1 119 ? 25.227 -7.485 81.265 1.00 39.05 278 GLY A N 1
ATOM 908 C CA . GLY A 1 119 ? 26.311 -6.599 81.634 1.00 40.03 278 GLY A CA 1
ATOM 909 C C . GLY A 1 119 ? 27.281 -7.062 82.711 1.00 40.50 278 GLY A C 1
ATOM 910 O O . GLY A 1 119 ? 27.792 -6.241 83.466 1.00 41.79 278 GLY A O 1
ATOM 911 N N . ARG A 1 120 ? 27.491 -8.366 82.827 1.00 39.70 279 ARG A N 1
ATOM 912 C CA . ARG A 1 120 ? 28.585 -8.917 83.634 1.00 38.94 279 ARG A CA 1
ATOM 913 C C . ARG A 1 120 ? 29.647 -9.292 82.643 1.00 37.56 279 ARG A C 1
ATOM 914 O O . ARG A 1 120 ? 29.370 -9.253 81.442 1.00 36.45 279 ARG A O 1
ATOM 922 N N . THR A 1 121 ? 30.849 -9.628 83.134 1.00 36.12 280 THR A N 1
ATOM 923 C CA . THR A 1 121 ? 31.767 -10.466 82.389 1.00 34.81 280 THR A CA 1
ATOM 924 C C . THR A 1 121 ? 31.966 -11.778 83.152 1.00 32.79 280 THR A C 1
ATOM 925 O O . THR A 1 121 ? 31.900 -11.833 84.389 1.00 31.57 280 THR A O 1
ATOM 929 N N . ILE A 1 122 ? 32.231 -12.827 82.390 1.00 30.17 281 ILE A N 1
ATOM 930 C CA . ILE A 1 122 ? 32.461 -14.170 82.901 1.00 27.96 281 ILE A CA 1
ATOM 931 C C . ILE A 1 122 ? 33.848 -14.464 82.440 1.00 27.35 281 ILE A C 1
ATOM 932 O O . ILE A 1 122 ? 34.085 -14.534 81.214 1.00 27.20 281 ILE A O 1
ATOM 937 N N . PRO A 1 123 ? 34.785 -14.651 83.389 1.00 26.49 282 PRO A N 1
ATOM 938 C CA . PRO A 1 123 ? 36.111 -15.009 82.933 1.00 26.79 282 PRO A CA 1
ATOM 939 C C . PRO A 1 123 ? 36.167 -16.498 82.573 1.00 27.32 282 PRO A C 1
ATOM 940 O O . PRO A 1 123 ? 35.600 -17.336 83.289 1.00 26.97 282 PRO A O 1
ATOM 944 N N . VAL A 1 124 ? 36.785 -16.785 81.425 1.00 27.13 283 VAL A N 1
ATOM 945 C CA . VAL A 1 124 ? 36.952 -18.129 80.873 1.00 26.54 283 VAL A CA 1
ATOM 946 C C . VAL A 1 124 ? 38.426 -18.327 80.538 1.00 26.82 283 VAL A C 1
ATOM 947 O O . VAL A 1 124 ? 38.999 -17.591 79.710 1.00 27.25 283 VAL A O 1
ATOM 951 N N . VAL A 1 125 ? 39.042 -19.302 81.191 1.00 26.35 284 VAL A N 1
ATOM 952 C CA . VAL A 1 125 ? 40.499 -19.470 81.146 1.00 27.29 284 VAL A CA 1
ATOM 953 C C . VAL A 1 125 ? 40.832 -20.580 80.160 1.00 26.90 284 VAL A C 1
ATOM 954 O O . VAL A 1 125 ? 40.193 -21.620 80.197 1.00 27.80 284 VAL A O 1
ATOM 958 N N . PHE A 1 126 ? 41.803 -20.351 79.276 1.00 25.41 285 PHE A N 1
ATOM 959 C CA . PHE A 1 126 ? 42.150 -21.332 78.237 1.00 25.33 285 PHE A CA 1
ATOM 960 C C . PHE A 1 126 ? 43.591 -21.689 78.436 1.00 25.84 285 PHE A C 1
ATOM 961 O O . PHE A 1 126 ? 44.430 -20.824 78.429 1.00 27.12 285 PHE A O 1
ATOM 969 N N . LYS A 1 127 ? 43.878 -22.973 78.622 1.00 26.48 286 LYS A N 1
ATOM 970 C CA . LYS A 1 127 ? 45.263 -23.370 78.844 1.00 27.78 286 LYS A CA 1
ATOM 971 C C . LYS A 1 127 ? 45.825 -24.025 77.596 1.00 27.08 286 LYS A C 1
ATOM 972 O O . LYS A 1 127 ? 47.027 -23.966 77.359 1.00 29.72 286 LYS A O 1
ATOM 978 N N . ASP A 1 128 ? 44.978 -24.634 76.785 1.00 25.87 287 ASP A N 1
ATOM 979 C CA . ASP A 1 128 ? 45.451 -25.327 75.557 1.00 25.53 287 ASP A CA 1
ATOM 980 C C . ASP A 1 128 ? 45.485 -24.360 74.355 1.00 24.56 287 ASP A C 1
ATOM 981 O O . ASP A 1 128 ? 44.879 -23.289 74.412 1.00 22.73 287 ASP A O 1
ATOM 986 N N . VAL A 1 129 ? 46.229 -24.728 73.312 1.00 23.71 288 VAL A N 1
ATOM 987 C CA . VAL A 1 129 ? 46.222 -23.966 72.046 1.00 22.28 288 VAL A CA 1
ATOM 988 C C . VAL A 1 129 ? 44.842 -23.599 71.597 1.00 21.99 288 VAL A C 1
ATOM 989 O O . VAL A 1 129 ? 43.920 -24.438 71.558 1.00 22.22 288 VAL A O 1
ATOM 993 N N . ILE A 1 130 ? 44.654 -22.306 71.283 1.00 21.03 289 ILE A N 1
ATOM 994 C CA . ILE A 1 130 ? 43.402 -21.867 70.730 1.00 19.21 289 ILE A CA 1
ATOM 995 C C . ILE A 1 130 ? 43.524 -21.785 69.208 1.00 19.46 289 ILE A C 1
ATOM 996 O O . ILE A 1 130 ? 44.474 -21.203 68.705 1.00 18.82 289 ILE A O 1
ATOM 1001 N N . ARG A 1 131 ? 42.575 -22.356 68.482 1.00 19.90 290 ARG A N 1
ATOM 1002 C CA . ARG A 1 131 ? 42.734 -22.323 67.008 1.00 21.77 290 ARG A CA 1
ATOM 1003 C C . ARG A 1 131 ? 41.912 -21.190 66.432 1.00 20.95 290 ARG A C 1
ATOM 1004 O O . ARG A 1 131 ? 40.854 -20.852 66.958 1.00 21.36 290 ARG A O 1
ATOM 1012 N N . PRO A 1 132 ? 42.314 -20.682 65.262 1.00 22.63 291 PRO A N 1
ATOM 1013 C CA . PRO A 1 132 ? 41.466 -19.720 64.542 1.00 21.84 291 PRO A CA 1
ATOM 1014 C C . PRO A 1 132 ? 40.063 -20.275 64.303 1.00 21.78 291 PRO A C 1
ATOM 1015 O O . PRO A 1 132 ? 39.906 -21.429 63.860 1.00 20.69 291 PRO A O 1
ATOM 1019 N N . GLY A 1 133 ? 39.043 -19.532 64.681 1.00 20.38 292 GLY A N 1
ATOM 1020 C CA . GLY A 1 133 ? 37.673 -19.999 64.493 1.00 20.78 292 GLY A CA 1
ATOM 1021 C C . GLY A 1 133 ? 37.160 -20.926 65.582 1.00 21.42 292 GLY A C 1
ATOM 1022 O O . GLY A 1 133 ? 35.963 -21.270 65.588 1.00 20.17 292 GLY A O 1
ATOM 1023 N N . MET A 1 134 ? 38.015 -21.319 66.525 1.00 21.70 293 MET A N 1
ATOM 1024 C CA . MET A 1 134 ? 37.505 -22.172 67.650 1.00 22.22 293 MET A CA 1
ATOM 1025 C C . MET A 1 134 ? 36.332 -21.543 68.403 1.00 22.91 293 MET A C 1
ATOM 1026 O O . MET A 1 134 ? 36.282 -20.289 68.599 1.00 22.90 293 MET A O 1
ATOM 1032 N N . ARG A 1 135 ? 35.358 -22.367 68.784 1.00 21.89 294 ARG A N 1
ATOM 1033 C CA . ARG A 1 135 ? 34.262 -21.923 69.614 1.00 22.57 294 ARG A CA 1
ATOM 1034 C C . ARG A 1 135 ? 34.293 -22.552 71.022 1.00 24.37 294 ARG A C 1
ATOM 1035 O O . ARG A 1 135 ? 34.754 -23.697 71.183 1.00 25.07 294 ARG A O 1
ATOM 1043 N N . ARG A 1 136 ? 33.808 -21.809 72.017 1.00 24.62 295 ARG A N 1
ATOM 1044 C CA . ARG A 1 136 ? 33.631 -22.328 73.373 1.00 25.86 295 ARG A CA 1
ATOM 1045 C C . ARG A 1 136 ? 32.297 -21.870 73.875 1.00 26.21 295 ARG A C 1
ATOM 1046 O O . ARG A 1 136 ? 32.013 -20.682 73.891 1.00 26.74 295 ARG A O 1
ATOM 1054 N N . LYS A 1 137 ? 31.454 -22.816 74.270 1.00 26.55 296 LYS A N 1
ATOM 1055 C CA . LYS A 1 137 ? 30.111 -22.508 74.701 1.00 27.92 296 LYS A CA 1
ATOM 1056 C C . LYS A 1 137 ? 30.071 -22.086 76.185 1.00 28.42 296 LYS A C 1
ATOM 1057 O O . LYS A 1 137 ? 30.814 -22.625 77.004 1.00 28.31 296 LYS A O 1
ATOM 1063 N N . VAL A 1 138 ? 29.242 -21.084 76.497 1.00 28.90 297 VAL A N 1
ATOM 1064 C CA . VAL A 1 138 ? 28.999 -20.649 77.863 1.00 28.97 297 VAL A CA 1
ATOM 1065 C C . VAL A 1 138 ? 27.518 -20.927 78.083 1.00 29.44 297 VAL A C 1
ATOM 1066 O O . VAL A 1 138 ? 26.642 -20.162 77.635 1.00 29.02 297 VAL A O 1
ATOM 1070 N N . PRO A 1 139 ? 27.213 -22.082 78.708 1.00 29.82 298 PRO A N 1
ATOM 1071 C CA . PRO A 1 139 ? 25.821 -22.568 78.654 1.00 29.99 298 PRO A CA 1
ATOM 1072 C C . PRO A 1 139 ? 24.866 -21.616 79.304 1.00 29.63 298 PRO A C 1
ATOM 1073 O O . PRO A 1 139 ? 25.212 -21.042 80.343 1.00 30.75 298 PRO A O 1
ATOM 1077 N N . GLY A 1 140 ? 23.686 -21.425 78.703 1.00 29.34 299 GLY A N 1
ATOM 1078 C CA . GLY A 1 140 ? 22.616 -20.651 79.307 1.00 29.40 299 GLY A CA 1
ATOM 1079 C C . GLY A 1 140 ? 22.751 -19.128 79.292 1.00 30.84 299 GLY A C 1
ATOM 1080 O O . GLY A 1 140 ? 21.939 -18.430 79.890 1.00 31.42 299 GLY A O 1
ATOM 1081 N N . GLU A 1 141 ? 23.782 -18.607 78.632 1.00 31.05 300 GLU A N 1
ATOM 1082 C CA . GLU A 1 141 ? 24.040 -17.181 78.624 1.00 32.42 300 GLU A CA 1
ATOM 1083 C C . GLU A 1 141 ? 23.592 -16.525 77.320 1.00 32.21 300 GLU A C 1
ATOM 1084 O O . GLU A 1 141 ? 24.032 -15.425 76.995 1.00 32.77 300 GLU A O 1
ATOM 1090 N N . GLY A 1 142 ? 22.692 -17.200 76.595 1.00 32.12 301 GLY A N 1
ATOM 1091 C CA . GLY A 1 142 ? 22.049 -16.668 75.378 1.00 31.72 301 GLY A CA 1
ATOM 1092 C C . GLY A 1 142 ? 20.708 -16.013 75.652 1.00 32.49 301 GLY A C 1
ATOM 1093 O O . GLY A 1 142 ? 20.440 -15.516 76.759 1.00 32.92 301 GLY A O 1
ATOM 1094 N N . LEU A 1 143 ? 19.836 -16.060 74.661 1.00 33.00 302 LEU A N 1
ATOM 1095 C CA . LEU A 1 143 ? 18.551 -15.387 74.738 1.00 33.49 302 LEU A CA 1
ATOM 1096 C C . LEU A 1 143 ? 17.472 -16.340 75.210 1.00 35.38 302 LEU A C 1
ATOM 1097 O O . LEU A 1 143 ? 17.622 -17.550 75.050 1.00 34.88 302 LEU A O 1
ATOM 1102 N N . PRO A 1 144 ? 16.368 -15.801 75.765 1.00 37.13 303 PRO A N 1
ATOM 1103 C CA . PRO A 1 144 ? 15.254 -16.673 76.162 1.00 38.92 303 PRO A CA 1
ATOM 1104 C C . PRO A 1 144 ? 14.666 -17.373 74.949 1.00 40.71 303 PRO A C 1
ATOM 1105 O O . PRO A 1 144 ? 14.569 -16.758 73.890 1.00 40.98 303 PRO A O 1
ATOM 1109 N N . LEU A 1 145 ? 14.334 -18.658 75.079 1.00 42.62 304 LEU A N 1
ATOM 1110 C CA . LEU A 1 145 ? 13.616 -19.366 74.012 1.00 44.98 304 LEU A CA 1
ATOM 1111 C C . LEU A 1 145 ? 12.225 -18.774 74.025 1.00 46.16 304 LEU A C 1
ATOM 1112 O O . LEU A 1 145 ? 11.595 -18.730 75.085 1.00 47.04 304 LEU A O 1
ATOM 1117 N N . PRO A 1 146 ? 11.763 -18.249 72.876 1.00 47.53 305 PRO A N 1
ATOM 1118 C CA . PRO A 1 146 ? 10.507 -17.488 72.849 1.00 48.82 305 PRO A CA 1
ATOM 1119 C C . PRO A 1 146 ? 9.290 -18.280 73.357 1.00 50.45 305 PRO A C 1
ATOM 1120 O O . PRO A 1 146 ? 8.455 -17.715 74.061 1.00 50.91 305 PRO A O 1
ATOM 1124 N N . LYS A 1 147 ? 9.219 -19.572 73.032 1.00 52.02 306 LYS A N 1
ATOM 1125 C CA . LYS A 1 147 ? 8.125 -20.447 73.482 1.00 53.96 306 LYS A CA 1
ATOM 1126 C C . LYS A 1 147 ? 8.235 -20.847 74.945 1.00 54.06 306 LYS A C 1
ATOM 1127 O O . LYS A 1 147 ? 7.220 -21.057 75.598 1.00 54.95 306 LYS A O 1
ATOM 1133 N N . THR A 1 148 ? 9.463 -20.980 75.447 1.00 54.22 307 THR A N 1
ATOM 1134 C CA . THR A 1 148 ? 9.725 -21.245 76.868 1.00 53.76 307 THR A CA 1
ATOM 1135 C C . THR A 1 148 ? 10.685 -20.188 77.415 1.00 53.49 307 THR A C 1
ATOM 1136 O O . THR A 1 148 ? 11.868 -20.474 77.617 1.00 53.75 307 THR A O 1
ATOM 1140 N N . PRO A 1 149 ? 10.182 -18.960 77.649 1.00 52.98 308 PRO A N 1
ATOM 1141 C CA . PRO A 1 149 ? 11.057 -17.825 77.962 1.00 52.29 308 PRO A CA 1
ATOM 1142 C C . PRO A 1 149 ? 11.832 -17.962 79.265 1.00 51.63 308 PRO A C 1
ATOM 1143 O O . PRO A 1 149 ? 12.727 -17.148 79.529 1.00 51.82 308 PRO A O 1
ATOM 1147 N N . GLU A 1 150 ? 11.507 -18.982 80.060 1.00 50.73 309 GLU A N 1
ATOM 1148 C CA . GLU A 1 150 ? 12.225 -19.252 81.312 1.00 49.89 309 GLU A CA 1
ATOM 1149 C C . GLU A 1 150 ? 13.564 -19.911 80.998 1.00 48.74 309 GLU A C 1
ATOM 1150 O O . GLU A 1 150 ? 14.514 -19.783 81.760 1.00 48.84 309 GLU A O 1
ATOM 1160 N N . LYS A 1 151 ? 13.629 -20.601 79.862 1.00 47.25 310 LYS A N 1
ATOM 1161 C CA . LYS A 1 151 ? 14.848 -21.262 79.401 1.00 46.12 310 LYS A CA 1
ATOM 1162 C C . LYS A 1 151 ? 15.633 -20.375 78.417 1.00 43.93 310 LYS A C 1
ATOM 1163 O O . LYS A 1 151 ? 15.060 -19.486 77.785 1.00 43.99 310 LYS A O 1
ATOM 1169 N N . ARG A 1 152 ? 16.933 -20.614 78.290 1.00 41.19 311 ARG A N 1
ATOM 1170 C CA . ARG A 1 152 ? 17.778 -19.718 77.520 1.00 38.60 311 ARG A CA 1
ATOM 1171 C C . ARG A 1 152 ? 18.733 -20.488 76.619 1.00 37.18 311 ARG A C 1
ATOM 1172 O O . ARG A 1 152 ? 19.114 -21.624 76.924 1.00 36.26 311 ARG A O 1
ATOM 1180 N N . GLY A 1 153 ? 19.133 -19.862 75.516 1.00 34.51 312 GLY A N 1
ATOM 1181 C CA . GLY A 1 153 ? 20.168 -20.430 74.666 1.00 31.97 312 GLY A CA 1
ATOM 1182 C C . GLY A 1 153 ? 21.534 -20.156 75.265 1.00 30.42 312 GLY A C 1
ATOM 1183 O O . GLY A 1 153 ? 21.649 -19.758 76.421 1.00 30.12 312 GLY A O 1
ATOM 1184 N N . ASP A 1 154 ? 22.568 -20.358 74.473 1.00 29.24 313 ASP A N 1
ATOM 1185 C CA . ASP A 1 154 ? 23.918 -20.265 74.944 1.00 28.46 313 ASP A CA 1
ATOM 1186 C C . ASP A 1 154 ? 24.623 -19.027 74.408 1.00 29.04 313 ASP A C 1
ATOM 1187 O O . ASP A 1 154 ? 24.214 -18.463 73.382 1.00 27.35 313 ASP A O 1
ATOM 1192 N N . LEU A 1 155 ? 25.696 -18.650 75.102 1.00 27.91 314 LEU A N 1
ATOM 1193 C CA . LEU A 1 155 ? 26.633 -17.636 74.636 1.00 28.80 314 LEU A CA 1
ATOM 1194 C C . LEU A 1 155 ? 27.824 -18.443 74.125 1.00 28.11 314 LEU A C 1
ATOM 1195 O O . LEU A 1 155 ? 28.304 -19.356 74.815 1.00 28.20 314 LEU A O 1
ATOM 1200 N N . ILE A 1 156 ? 28.260 -18.151 72.904 1.00 27.21 315 ILE A N 1
ATOM 1201 C CA . ILE A 1 156 ? 29.328 -18.923 72.250 1.00 26.28 315 ILE A CA 1
ATOM 1202 C C . ILE A 1 156 ? 30.490 -18.003 72.014 1.00 25.78 315 ILE A C 1
ATOM 1203 O O . ILE A 1 156 ? 30.330 -17.032 71.272 1.00 26.37 315 ILE A O 1
ATOM 1208 N N . ILE A 1 157 ? 31.655 -18.315 72.585 1.00 25.10 316 ILE A N 1
ATOM 1209 C CA . ILE A 1 157 ? 32.864 -17.570 72.276 1.00 24.44 316 ILE A CA 1
ATOM 1210 C C . ILE A 1 157 ? 33.395 -18.033 70.922 1.00 24.48 316 ILE A C 1
ATOM 1211 O O . ILE A 1 157 ? 33.516 -19.244 70.690 1.00 23.21 316 ILE A O 1
ATOM 1216 N N . GLU A 1 158 ? 33.715 -17.092 70.025 1.00 24.00 317 GLU A N 1
ATOM 1217 C CA . GLU A 1 158 ? 34.298 -17.481 68.736 1.00 24.34 317 GLU A CA 1
ATOM 1218 C C . GLU A 1 158 ? 35.603 -16.731 68.522 1.00 23.60 317 GLU A C 1
ATOM 1219 O O . GLU A 1 158 ? 35.618 -15.486 68.495 1.00 24.04 317 GLU A O 1
ATOM 1225 N N . PHE A 1 159 ? 36.690 -17.476 68.403 1.00 22.18 318 PHE A N 1
ATOM 1226 C CA . PHE A 1 159 ? 38.014 -16.877 68.392 1.00 20.86 318 PHE A CA 1
ATOM 1227 C C . PHE A 1 159 ? 38.448 -16.337 67.053 1.00 21.64 318 PHE A C 1
ATOM 1228 O O . PHE A 1 159 ? 38.349 -17.029 66.017 1.00 20.76 318 PHE A O 1
ATOM 1236 N N . GLU A 1 160 ? 38.935 -15.099 67.089 1.00 20.70 319 GLU A N 1
ATOM 1237 C CA . GLU A 1 160 ? 39.684 -14.587 65.982 1.00 21.76 319 GLU A CA 1
ATOM 1238 C C . GLU A 1 160 ? 41.101 -14.357 66.481 1.00 21.32 319 GLU A C 1
ATOM 1239 O O . GLU A 1 160 ? 41.313 -13.588 67.421 1.00 23.23 319 GLU A O 1
ATOM 1245 N N . VAL A 1 161 ? 42.075 -14.949 65.820 1.00 20.33 320 VAL A N 1
ATOM 1246 C CA . VAL A 1 161 ? 43.448 -14.836 66.243 1.00 20.43 320 VAL A CA 1
ATOM 1247 C C . VAL A 1 161 ? 44.191 -13.819 65.387 1.00 22.00 320 VAL A C 1
ATOM 1248 O O . VAL A 1 161 ? 44.226 -13.927 64.143 1.00 21.04 320 VAL A O 1
ATOM 1252 N N . ILE A 1 162 ? 44.795 -12.811 66.047 1.00 20.58 321 ILE A N 1
ATOM 1253 C CA . ILE A 1 162 ? 45.356 -11.690 65.320 1.00 20.17 321 ILE A CA 1
ATOM 1254 C C . ILE A 1 162 ? 46.827 -11.907 65.226 1.00 19.64 321 ILE A C 1
ATOM 1255 O O . ILE A 1 162 ? 47.499 -11.995 66.228 1.00 19.54 321 ILE A O 1
ATOM 1260 N N . PHE A 1 163 ? 47.316 -12.011 63.996 1.00 18.48 322 PHE A N 1
ATOM 1261 C CA . PHE A 1 163 ? 48.750 -12.232 63.736 1.00 20.03 322 PHE A CA 1
ATOM 1262 C C . PHE A 1 163 ? 49.508 -10.945 63.806 1.00 20.78 322 PHE A C 1
ATOM 1263 O O . PHE A 1 163 ? 48.929 -9.878 63.598 1.00 21.20 322 PHE A O 1
ATOM 1271 N N . PRO A 1 164 ? 50.830 -11.020 64.057 1.00 21.51 323 PRO A N 1
ATOM 1272 C CA . PRO A 1 164 ? 51.612 -9.814 63.912 1.00 22.19 323 PRO A CA 1
ATOM 1273 C C . PRO A 1 164 ? 51.639 -9.354 62.449 1.00 22.36 323 PRO A C 1
ATOM 1274 O O . PRO A 1 164 ? 51.691 -10.187 61.484 1.00 21.22 323 PRO A O 1
ATOM 1278 N N . GLU A 1 165 ? 51.739 -8.029 62.304 1.00 22.56 324 GLU A N 1
ATOM 1279 C CA . GLU A 1 165 ? 51.827 -7.419 61.003 1.00 22.53 324 GLU A CA 1
ATOM 1280 C C . GLU A 1 165 ? 53.049 -7.909 60.261 1.00 23.34 324 GLU A C 1
ATOM 1281 O O . GLU A 1 165 ? 52.968 -8.243 59.076 1.00 24.12 324 GLU A O 1
ATOM 1287 N N . ARG A 1 166 ? 54.186 -7.924 60.948 1.00 24.98 325 ARG A N 1
ATOM 1288 C CA . ARG A 1 166 ? 55.498 -8.307 60.404 1.00 27.88 325 ARG A CA 1
ATOM 1289 C C . ARG A 1 166 ? 56.271 -9.010 61.507 1.00 29.67 325 ARG A C 1
ATOM 1290 O O . ARG A 1 166 ? 55.953 -8.840 62.702 1.00 29.56 325 ARG A O 1
ATOM 1298 N N . ILE A 1 167 ? 57.308 -9.754 61.113 1.00 30.97 326 ILE A N 1
ATOM 1299 C CA . ILE A 1 167 ? 58.164 -10.457 62.032 1.00 33.43 326 ILE A CA 1
ATOM 1300 C C . ILE A 1 167 ? 59.630 -10.238 61.641 1.00 33.61 326 ILE A C 1
ATOM 1301 O O . ILE A 1 167 ? 60.040 -10.606 60.541 1.00 34.08 326 ILE A O 1
ATOM 1306 N N . PRO A 1 168 ? 60.443 -9.655 62.541 1.00 34.64 327 PRO A N 1
ATOM 1307 C CA . PRO A 1 168 ? 61.849 -9.433 62.141 1.00 35.72 327 PRO A CA 1
ATOM 1308 C C . PRO A 1 168 ? 62.593 -10.744 61.897 1.00 37.46 327 PRO A C 1
ATOM 1309 O O . PRO A 1 168 ? 62.183 -11.784 62.422 1.00 37.89 327 PRO A O 1
ATOM 1313 N N . GLN A 1 169 ? 63.699 -10.678 61.159 1.00 38.50 328 GLN A N 1
ATOM 1314 C CA . GLN A 1 169 ? 64.512 -11.859 60.827 1.00 40.48 328 GLN A CA 1
ATOM 1315 C C . GLN A 1 169 ? 64.967 -12.615 62.071 1.00 40.82 328 GLN A C 1
ATOM 1316 O O . GLN A 1 169 ? 64.948 -13.851 62.075 1.00 41.20 328 GLN A O 1
ATOM 1322 N N . THR A 1 170 ? 65.366 -11.891 63.115 1.00 40.35 329 THR A N 1
ATOM 1323 C CA . THR A 1 170 ? 65.807 -12.535 64.364 1.00 39.92 329 THR A CA 1
ATOM 1324 C C . THR A 1 170 ? 64.674 -13.336 65.007 1.00 38.65 329 THR A C 1
ATOM 1325 O O . THR A 1 170 ? 64.916 -14.393 65.632 1.00 38.68 329 THR A O 1
ATOM 1329 N N . SER A 1 171 ? 63.446 -12.833 64.891 1.00 36.88 330 SER A N 1
ATOM 1330 C CA . SER A 1 171 ? 62.293 -13.557 65.430 1.00 36.27 330 SER A CA 1
ATOM 1331 C C . SER A 1 171 ? 61.960 -14.786 64.581 1.00 35.00 330 SER A C 1
ATOM 1332 O O . SER A 1 171 ? 61.631 -15.831 65.116 1.00 34.03 330 SER A O 1
ATOM 1335 N N . ARG A 1 172 ? 62.026 -14.623 63.266 1.00 34.20 331 ARG A N 1
ATOM 1336 C CA . ARG A 1 172 ? 61.844 -15.733 62.346 1.00 35.82 331 ARG A CA 1
ATOM 1337 C C . ARG A 1 172 ? 62.811 -16.872 62.642 1.00 35.10 331 ARG A C 1
ATOM 1338 O O . ARG A 1 172 ? 62.378 -18.028 62.737 1.00 34.58 331 ARG A O 1
ATOM 1346 N N . THR A 1 173 ? 64.102 -16.551 62.770 1.00 34.27 332 THR A N 1
ATOM 1347 C CA . THR A 1 173 ? 65.128 -17.545 63.129 1.00 34.80 332 THR A CA 1
ATOM 1348 C C . THR A 1 173 ? 64.722 -18.385 64.348 1.00 34.05 332 THR A C 1
ATOM 1349 O O . THR A 1 173 ? 64.830 -19.622 64.328 1.00 33.91 332 THR A O 1
ATOM 1353 N N . VAL A 1 174 ? 64.227 -17.710 65.379 1.00 32.52 333 VAL A N 1
ATOM 1354 C CA . VAL A 1 174 ? 63.763 -18.356 66.599 1.00 31.43 333 VAL A CA 1
ATOM 1355 C C . VAL A 1 174 ? 62.473 -19.162 66.416 1.00 30.22 333 VAL A C 1
ATOM 1356 O O . VAL A 1 174 ? 62.342 -20.291 66.930 1.00 29.69 333 VAL A O 1
ATOM 1360 N N . LEU A 1 175 ? 61.509 -18.615 65.684 1.00 28.20 334 LEU A N 1
ATOM 1361 C CA . LEU A 1 175 ? 60.238 -19.331 65.537 1.00 28.08 334 LEU A CA 1
ATOM 1362 C C . LEU A 1 175 ? 60.489 -20.626 64.724 1.00 28.01 334 LEU A C 1
ATOM 1363 O O . LEU A 1 175 ? 59.797 -21.599 64.882 1.00 28.90 334 LEU A O 1
ATOM 1368 N N . GLU A 1 176 ? 61.510 -20.595 63.875 1.00 29.10 335 GLU A N 1
ATOM 1369 C CA . GLU A 1 176 ? 61.847 -21.739 63.030 1.00 30.18 335 GLU A CA 1
ATOM 1370 C C . GLU A 1 176 ? 62.397 -22.851 63.891 1.00 30.97 335 GLU A C 1
ATOM 1371 O O . GLU A 1 176 ? 62.304 -24.019 63.513 1.00 29.43 335 GLU A O 1
ATOM 1377 N N . GLN A 1 177 ? 62.964 -22.475 65.047 1.00 32.05 336 GLN A N 1
ATOM 1378 C CA . GLN A 1 177 ? 63.511 -23.453 65.981 1.00 34.19 336 GLN A CA 1
ATOM 1379 C C . GLN A 1 177 ? 62.465 -24.060 66.894 1.00 34.21 336 GLN A C 1
ATOM 1380 O O . GLN A 1 177 ? 62.621 -25.182 67.350 1.00 35.92 336 GLN A O 1
ATOM 1386 N N . VAL A 1 178 ? 61.398 -23.343 67.185 1.00 34.30 337 VAL A N 1
ATOM 1387 C CA . VAL A 1 178 ? 60.465 -23.843 68.174 1.00 33.83 337 VAL A CA 1
ATOM 1388 C C . VAL A 1 178 ? 59.145 -24.298 67.564 1.00 34.15 337 VAL A C 1
ATOM 1389 O O . VAL A 1 178 ? 58.476 -25.151 68.130 1.00 34.93 337 VAL A O 1
ATOM 1393 N N . LEU A 1 179 ? 58.768 -23.782 66.402 1.00 32.92 338 LEU A N 1
ATOM 1394 C CA . LEU A 1 179 ? 57.482 -24.208 65.855 1.00 32.45 338 LEU A CA 1
ATOM 1395 C C . LEU A 1 179 ? 57.657 -25.442 64.957 1.00 32.75 338 LEU A C 1
ATOM 1396 O O . LEU A 1 179 ? 58.593 -25.502 64.170 1.00 31.78 338 LEU A O 1
ATOM 1401 N N . PRO A 1 180 ? 56.758 -26.426 65.084 1.00 33.81 339 PRO A N 1
ATOM 1402 C CA . PRO A 1 180 ? 56.851 -27.689 64.322 1.00 35.13 339 PRO A CA 1
ATOM 1403 C C . PRO A 1 180 ? 56.634 -27.472 62.819 1.00 36.89 339 PRO A C 1
ATOM 1404 O O . PRO A 1 180 ? 55.864 -26.586 62.457 1.00 35.48 339 PRO A O 1
ATOM 1408 N N . ILE A 1 181 ? 57.284 -28.284 61.972 1.00 38.60 340 ILE A N 1
ATOM 1409 C CA . ILE A 1 181 ? 57.665 -27.885 60.577 1.00 41.50 340 ILE A CA 1
ATOM 1410 C C . ILE A 1 181 ? 56.631 -27.218 59.708 1.00 41.98 340 ILE A C 1
ATOM 1411 O O . ILE A 1 181 ? 56.924 -26.261 58.969 1.00 42.67 340 ILE A O 1
ATOM 1417 N N . THR B 1 6 ? 11.712 -33.392 35.401 1.00 80.46 165 THR B N 1
ATOM 1418 C CA . THR B 1 6 ? 12.971 -32.671 35.774 1.00 80.51 165 THR B CA 1
ATOM 1419 C C . THR B 1 6 ? 14.095 -33.629 36.228 1.00 80.36 165 THR B C 1
ATOM 1420 O O . THR B 1 6 ? 13.910 -34.425 37.155 1.00 80.60 165 THR B O 1
ATOM 1424 N N . HIS B 1 7 ? 15.245 -33.551 35.556 1.00 80.03 166 HIS B N 1
ATOM 1425 C CA . HIS B 1 7 ? 16.391 -34.447 35.801 1.00 79.73 166 HIS B CA 1
ATOM 1426 C C . HIS B 1 7 ? 17.660 -33.629 36.095 1.00 78.81 166 HIS B C 1
ATOM 1427 O O . HIS B 1 7 ? 17.995 -32.697 35.356 1.00 78.78 166 HIS B O 1
ATOM 1434 N N . ASP B 1 8 ? 18.374 -33.991 37.158 1.00 77.35 167 ASP B N 1
ATOM 1435 C CA . ASP B 1 8 ? 19.616 -33.309 37.523 1.00 75.85 167 ASP B CA 1
ATOM 1436 C C . ASP B 1 8 ? 20.776 -33.715 36.621 1.00 74.64 167 ASP B C 1
ATOM 1437 O O . ASP B 1 8 ? 21.053 -34.906 36.458 1.00 74.75 167 ASP B O 1
ATOM 1442 N N . LEU B 1 9 ? 21.454 -32.728 36.038 1.00 72.71 168 LEU B N 1
ATOM 1443 C CA . LEU B 1 9 ? 22.662 -33.002 35.266 1.00 70.84 168 LEU B CA 1
ATOM 1444 C C . LEU B 1 9 ? 23.923 -32.617 36.048 1.00 69.29 168 LEU B C 1
ATOM 1445 O O . LEU B 1 9 ? 24.254 -31.439 36.191 1.00 68.98 168 LEU B O 1
ATOM 1450 N N . ARG B 1 10 ? 24.617 -33.646 36.527 1.00 67.29 169 ARG B N 1
ATOM 1451 C CA . ARG B 1 10 ? 25.780 -33.514 37.399 1.00 65.15 169 ARG B CA 1
ATOM 1452 C C . ARG B 1 10 ? 27.084 -33.472 36.594 1.00 63.05 169 ARG B C 1
ATOM 1453 O O . ARG B 1 10 ? 27.491 -34.463 35.984 1.00 62.83 169 ARG B O 1
ATOM 1461 N N . VAL B 1 11 ? 27.730 -32.308 36.600 1.00 60.38 170 VAL B N 1
ATOM 1462 C CA . VAL B 1 11 ? 28.906 -32.055 35.771 1.00 57.63 170 VAL B CA 1
ATOM 1463 C C . VAL B 1 11 ? 30.091 -31.707 36.659 1.00 55.47 170 VAL B C 1
ATOM 1464 O O . VAL B 1 11 ? 29.958 -30.908 37.587 1.00 54.79 170 VAL B O 1
ATOM 1468 N N . SER B 1 12 ? 31.242 -32.307 36.368 1.00 52.89 171 SER B N 1
ATOM 1469 C CA . SER B 1 12 ? 32.466 -32.020 37.099 1.00 50.49 171 SER B CA 1
ATOM 1470 C C . SER B 1 12 ? 33.060 -30.682 36.667 1.00 49.58 171 SER B C 1
ATOM 1471 O O . SER B 1 12 ? 32.679 -30.124 35.620 1.00 48.15 171 SER B O 1
ATOM 1474 N N . LEU B 1 13 ? 33.999 -30.183 37.475 1.00 48.18 172 LEU B N 1
ATOM 1475 C CA . LEU B 1 13 ? 34.697 -28.939 37.183 1.00 46.74 172 LEU B CA 1
ATOM 1476 C C . LEU B 1 13 ? 35.434 -29.003 35.860 1.00 46.11 172 LEU B C 1
ATOM 1477 O O . LEU B 1 13 ? 35.410 -28.033 35.096 1.00 45.04 172 LEU B O 1
ATOM 1482 N N . GLU B 1 14 ? 36.093 -30.147 35.616 1.00 45.38 173 GLU B N 1
ATOM 1483 C CA . GLU B 1 14 ? 36.857 -30.425 34.390 1.00 45.20 173 GLU B CA 1
ATOM 1484 C C . GLU B 1 14 ? 35.971 -30.344 33.149 1.00 45.61 173 GLU B C 1
ATOM 1485 O O . GLU B 1 14 ? 36.402 -29.897 32.078 1.00 45.35 173 GLU B O 1
ATOM 1491 N N . GLU B 1 15 ? 34.736 -30.799 33.308 1.00 45.54 174 GLU B N 1
ATOM 1492 C CA . GLU B 1 15 ? 33.773 -30.802 32.227 1.00 46.38 174 GLU B CA 1
ATOM 1493 C C . GLU B 1 15 ? 33.210 -29.410 31.980 1.00 45.39 174 GLU B C 1
ATOM 1494 O O . GLU B 1 15 ? 32.949 -29.055 30.829 1.00 45.12 174 GLU B O 1
ATOM 1500 N N . ILE B 1 16 ? 33.059 -28.620 33.046 1.00 44.13 175 ILE B N 1
ATOM 1501 C CA . ILE B 1 16 ? 32.718 -27.188 32.922 1.00 42.81 175 ILE B CA 1
ATOM 1502 C C . ILE B 1 16 ? 33.853 -26.392 32.283 1.00 42.47 175 ILE B C 1
ATOM 1503 O O . ILE B 1 16 ? 33.616 -25.452 31.512 1.00 42.20 175 ILE B O 1
ATOM 1508 N N . TYR B 1 17 ? 35.080 -26.779 32.600 1.00 41.82 176 TYR B N 1
ATOM 1509 C CA . TYR B 1 17 ? 36.272 -26.118 32.083 1.00 42.28 176 TYR B CA 1
ATOM 1510 C C . TYR B 1 17 ? 36.513 -26.348 30.579 1.00 44.06 176 TYR B C 1
ATOM 1511 O O . TYR B 1 17 ? 36.924 -25.427 29.860 1.00 43.94 176 TYR B O 1
ATOM 1520 N N . SER B 1 18 ? 36.286 -27.575 30.109 1.00 45.89 177 SER B N 1
ATOM 1521 C CA . SER B 1 18 ? 36.524 -27.881 28.689 1.00 48.62 177 SER B CA 1
ATOM 1522 C C . SER B 1 18 ? 35.232 -27.951 27.864 1.00 50.08 177 SER B C 1
ATOM 1523 O O . SER B 1 18 ? 35.270 -27.865 26.636 1.00 50.43 177 SER B O 1
ATOM 1526 N N . GLY B 1 19 ? 34.095 -28.056 28.544 1.00 51.88 178 GLY B N 1
ATOM 1527 C CA . GLY B 1 19 ? 32.824 -28.364 2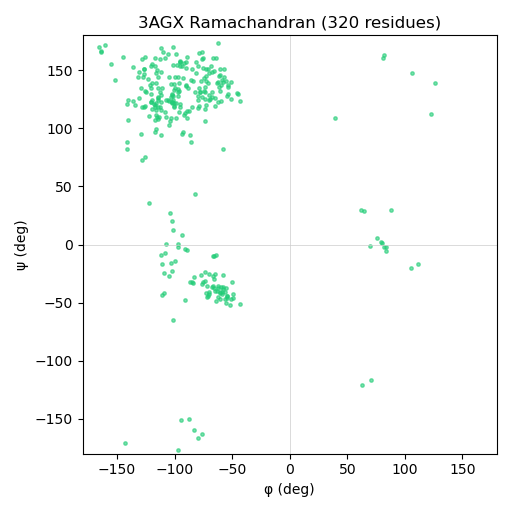7.895 1.00 54.55 178 GLY B CA 1
ATOM 1528 C C . GLY B 1 19 ? 32.762 -29.868 27.666 1.00 56.50 178 GLY B C 1
ATOM 1529 O O . GLY B 1 19 ? 33.800 -30.540 27.680 1.00 56.52 178 GLY B O 1
ATOM 1530 N N . CYS B 1 20 ? 31.560 -30.411 27.463 1.00 58.67 179 CYS B N 1
ATOM 1531 C CA . CYS B 1 20 ? 31.433 -31.839 27.126 1.00 60.71 179 CYS B CA 1
ATOM 1532 C C . CYS B 1 20 ? 30.111 -32.237 26.471 1.00 62.36 179 CYS B C 1
ATOM 1533 O O . CYS B 1 20 ? 29.164 -31.435 26.392 1.00 62.25 179 CYS B O 1
ATOM 1536 N N . THR B 1 21 ? 30.084 -33.494 26.014 1.00 64.72 180 THR B N 1
ATOM 1537 C CA . THR B 1 21 ? 28.881 -34.190 25.553 1.00 66.81 180 THR B CA 1
ATOM 1538 C C . THR B 1 21 ? 28.422 -35.132 26.658 1.00 68.33 180 THR B C 1
ATOM 1539 O O . THR B 1 21 ? 29.185 -35.999 27.089 1.00 68.28 180 THR B O 1
ATOM 1543 N N . LYS B 1 22 ? 27.192 -34.963 27.130 1.00 70.30 181 LYS B N 1
ATOM 1544 C CA . LYS B 1 22 ? 26.636 -35.943 28.057 1.00 72.73 181 LYS B CA 1
ATOM 1545 C C . LYS B 1 22 ? 25.490 -36.711 27.403 1.00 74.28 181 LYS B C 1
ATOM 1546 O O . LYS B 1 22 ? 24.462 -36.126 27.043 1.00 74.51 181 LYS B O 1
ATOM 1552 N N . LYS B 1 23 ? 25.695 -38.018 27.230 1.00 76.20 182 LYS B N 1
ATOM 1553 C CA . LYS B 1 23 ? 24.667 -38.915 26.692 1.00 78.03 182 LYS B CA 1
ATOM 1554 C C . LYS B 1 23 ? 23.827 -39.457 27.843 1.00 79.21 182 LYS B C 1
ATOM 1555 O O . LYS B 1 23 ? 24.313 -40.265 28.640 1.00 79.55 182 LYS B O 1
ATOM 1561 N N . MET B 1 24 ? 22.578 -38.999 27.934 1.00 80.62 183 MET B N 1
ATOM 1562 C CA . MET B 1 24 ? 21.660 -39.426 29.000 1.00 82.01 183 MET B CA 1
ATOM 1563 C C . MET B 1 24 ? 20.684 -40.528 28.550 1.00 82.60 183 MET B C 1
ATOM 1564 O O . MET B 1 24 ? 19.907 -40.344 27.596 1.00 82.97 183 MET B O 1
ATOM 1569 N N . LYS B 1 25 ? 20.735 -41.664 29.250 1.00 83.07 184 LYS B N 1
ATOM 1570 C CA . LYS B 1 25 ? 19.887 -42.821 28.957 1.00 83.58 184 LYS B CA 1
ATOM 1571 C C . LYS B 1 25 ? 18.511 -42.723 29.656 1.00 83.90 184 LYS B C 1
ATOM 1572 O O . LYS B 1 25 ? 18.352 -43.196 30.792 1.00 83.87 184 LYS B O 1
ATOM 1578 N N . ILE B 1 26 ? 17.541 -42.088 28.979 1.00 84.19 185 ILE B N 1
ATOM 1579 C CA . ILE B 1 26 ? 16.135 -42.055 29.430 1.00 84.21 185 ILE B CA 1
ATOM 1580 C C . ILE B 1 26 ? 15.378 -43.229 28.811 1.00 84.22 185 ILE B C 1
ATOM 1581 O O . ILE B 1 26 ? 14.452 -43.772 29.408 1.00 84.38 185 ILE B O 1
ATOM 1586 N N . LEU B 1 45 ? 19.335 -39.443 24.437 1.00 73.45 204 LEU B N 1
ATOM 1587 C CA . LEU B 1 45 ? 19.336 -37.996 24.666 1.00 73.52 204 LEU B CA 1
ATOM 1588 C C . LEU B 1 45 ? 20.742 -37.422 24.916 1.00 73.46 204 LEU B C 1
ATOM 1589 O O . LEU B 1 45 ? 21.365 -37.691 25.953 1.00 73.59 204 LEU B O 1
ATOM 1594 N N . THR B 1 46 ? 21.224 -36.622 23.963 1.00 73.10 205 THR B N 1
ATOM 1595 C CA . THR B 1 46 ? 22.564 -36.019 24.027 1.00 72.55 205 THR B CA 1
ATOM 1596 C C . THR B 1 46 ? 22.513 -34.537 24.431 1.00 71.93 205 THR B C 1
ATOM 1597 O O . THR B 1 46 ? 21.781 -33.736 23.835 1.00 72.03 205 THR B O 1
ATOM 1601 N N . ILE B 1 47 ? 23.285 -34.192 25.462 1.00 70.99 206 ILE B N 1
ATOM 1602 C CA . ILE B 1 47 ? 23.390 -32.809 25.941 1.00 69.81 206 ILE B CA 1
ATOM 1603 C C . ILE B 1 47 ? 24.789 -32.260 25.674 1.00 68.83 206 ILE B C 1
ATOM 1604 O O . ILE B 1 47 ? 25.804 -32.916 25.980 1.00 68.61 206 ILE B O 1
ATOM 1609 N N . GLU B 1 48 ? 24.831 -31.064 25.091 1.00 67.32 207 GLU B N 1
ATOM 1610 C CA . GLU B 1 48 ? 26.088 -30.374 24.878 1.00 66.07 207 GLU B CA 1
ATOM 1611 C C . GLU B 1 48 ? 26.296 -29.333 25.975 1.00 64.59 207 GLU B C 1
ATOM 1612 O O . GLU B 1 48 ? 25.598 -28.311 26.015 1.00 64.79 207 GLU B O 1
ATOM 1618 N N . VAL B 1 49 ? 27.244 -29.602 26.876 1.00 62.50 208 VAL B N 1
ATOM 1619 C CA . VAL B 1 49 ? 27.521 -28.678 27.983 1.00 60.02 208 VAL B CA 1
ATOM 1620 C C . VAL B 1 49 ? 28.592 -27.697 27.539 1.00 57.84 208 VAL B C 1
ATOM 1621 O O . VAL B 1 49 ? 29.735 -28.095 27.297 1.00 56.96 208 VAL B O 1
ATOM 1625 N N . LYS B 1 50 ? 28.202 -26.430 27.416 1.00 55.45 209 LYS B N 1
ATOM 1626 C CA . LYS B 1 50 ? 29.107 -25.389 26.944 1.00 53.97 209 LYS B CA 1
ATOM 1627 C C . LYS B 1 50 ? 30.095 -25.035 28.058 1.00 52.77 209 LYS B C 1
ATOM 1628 O O . LYS B 1 50 ? 29.717 -25.025 29.227 1.00 52.30 209 LYS B O 1
ATOM 1637 N N . LYS B 1 51 ? 31.346 -24.745 27.710 1.00 51.06 210 LYS B N 1
ATOM 1638 C CA . LYS B 1 51 ? 32.344 -24.458 28.745 1.00 50.15 210 LYS B CA 1
ATOM 1639 C C . LYS B 1 51 ? 31.962 -23.249 29.607 1.00 49.48 210 LYS B C 1
ATOM 1640 O O . LYS B 1 51 ? 31.437 -22.255 29.095 1.00 48.60 210 LYS B O 1
ATOM 1646 N N . GLY B 1 52 ? 32.169 -23.375 30.921 1.00 48.95 211 GLY B N 1
ATOM 1647 C CA . GLY B 1 52 ? 31.910 -22.288 31.864 1.00 49.11 211 GLY B CA 1
ATOM 1648 C C . GLY B 1 52 ? 30.480 -22.125 32.348 1.00 49.39 211 GLY B C 1
ATOM 1649 O O . GLY B 1 52 ? 30.188 -21.244 33.163 1.00 48.84 211 GLY B O 1
ATOM 1650 N N . TRP B 1 53 ? 29.577 -22.959 31.842 1.00 50.82 212 TRP B N 1
ATOM 1651 C CA . TRP B 1 53 ? 28.159 -22.910 32.244 1.00 52.34 212 TRP B CA 1
ATOM 1652 C C . TRP B 1 53 ? 27.966 -23.110 33.745 1.00 52.59 212 TRP B C 1
ATOM 1653 O O . TRP B 1 53 ? 28.625 -23.952 34.365 1.00 51.56 212 TRP B O 1
ATOM 1664 N N . LYS B 1 54 ? 27.018 -22.360 34.292 1.00 53.72 213 LYS B N 1
ATOM 1665 C CA . LYS B 1 54 ? 26.808 -22.291 35.728 1.00 55.34 213 LYS B CA 1
ATOM 1666 C C . LYS B 1 54 ? 25.659 -23.171 36.188 1.00 56.75 213 LYS B C 1
ATOM 1667 O O . LYS B 1 54 ? 24.660 -23.326 35.481 1.00 56.94 213 LYS B O 1
ATOM 1673 N N . GLU B 1 55 ? 25.825 -23.764 37.372 1.00 58.49 214 GLU B N 1
ATOM 1674 C CA . GLU B 1 55 ? 24.778 -24.547 38.027 1.00 59.88 214 GLU B CA 1
ATOM 1675 C C . GLU B 1 55 ? 23.470 -23.773 37.947 1.00 61.15 214 GLU B C 1
ATOM 1676 O O . GLU B 1 55 ? 23.424 -22.572 38.251 1.00 60.98 214 GLU B O 1
ATOM 1682 N N . GLY B 1 56 ? 22.422 -24.459 37.500 1.00 62.91 215 GLY B N 1
ATOM 1683 C CA . GLY B 1 56 ? 21.122 -23.821 37.288 1.00 65.15 215 GLY B CA 1
ATOM 1684 C C . GLY B 1 56 ? 20.717 -23.710 35.826 1.00 66.73 215 GLY B C 1
ATOM 1685 O O . GLY B 1 56 ? 19.541 -23.474 35.517 1.00 66.71 215 GLY B O 1
ATOM 1686 N N . THR B 1 57 ? 21.686 -23.874 34.926 1.00 68.13 216 THR B N 1
ATOM 1687 C CA . THR B 1 57 ? 21.407 -23.860 33.490 1.00 70.01 216 THR B CA 1
ATOM 1688 C C . THR B 1 57 ? 20.437 -24.999 33.155 1.00 71.48 216 THR B C 1
ATOM 1689 O O . THR B 1 57 ? 20.629 -26.138 33.597 1.00 71.42 216 THR B O 1
ATOM 1693 N N . LYS B 1 58 ? 19.392 -24.673 32.392 1.00 73.34 217 LYS B N 1
ATOM 1694 C CA . LYS B 1 58 ? 18.368 -25.642 32.000 1.00 75.05 217 LYS B CA 1
ATOM 1695 C C . LYS B 1 58 ? 18.562 -26.094 30.552 1.00 76.20 217 LYS B C 1
ATOM 1696 O O . LYS B 1 58 ? 18.880 -25.289 29.673 1.00 76.09 217 LYS B O 1
ATOM 1702 N N . ILE B 1 59 ? 18.386 -27.391 30.322 1.00 77.98 218 ILE B N 1
ATOM 1703 C CA . ILE B 1 59 ? 18.538 -27.981 28.991 1.00 79.80 218 ILE B CA 1
ATOM 1704 C C . ILE B 1 59 ? 17.307 -28.836 28.645 1.00 81.00 218 ILE B C 1
ATOM 1705 O O . ILE B 1 59 ? 17.216 -30.014 29.023 1.00 81.24 218 ILE B O 1
ATOM 1710 N N . THR B 1 60 ? 16.370 -28.210 27.926 1.00 82.45 219 THR B N 1
ATOM 1711 C CA . THR B 1 60 ? 15.075 -28.794 27.552 1.00 83.68 219 THR B CA 1
ATOM 1712 C C . THR B 1 60 ? 15.164 -29.821 26.423 1.00 84.63 219 THR B C 1
ATOM 1713 O O . THR B 1 60 ? 16.065 -29.771 25.580 1.00 84.81 219 THR B O 1
ATOM 1717 N N . PHE B 1 61 ? 14.222 -30.758 26.433 1.00 85.87 220 PHE B N 1
ATOM 1718 C CA . PHE B 1 61 ? 14.007 -31.686 25.323 1.00 87.17 220 PHE B CA 1
ATOM 1719 C C . PHE B 1 61 ? 12.499 -31.736 24.971 1.00 87.87 220 PHE B C 1
ATOM 1720 O O . PHE B 1 61 ? 11.645 -31.625 25.868 1.00 88.01 220 PHE B O 1
ATOM 1728 N N . PRO B 1 62 ? 12.163 -31.867 23.666 1.00 88.47 221 PRO B N 1
ATOM 1729 C CA . PRO B 1 62 ? 10.760 -32.165 23.301 1.00 88.78 221 PRO B CA 1
ATOM 1730 C C . PRO B 1 62 ? 10.315 -33.556 23.812 1.00 88.96 221 PRO B C 1
ATOM 1731 O O . PRO B 1 62 ? 9.185 -33.713 24.300 1.00 89.00 221 PRO B O 1
ATOM 1735 N N . LYS B 1 63 ? 11.222 -34.533 23.708 1.00 89.04 222 LYS B N 1
ATOM 1736 C CA . LYS B 1 63 ? 11.028 -35.898 24.205 1.00 88.99 222 LYS B CA 1
ATOM 1737 C C . LYS B 1 63 ? 10.731 -35.937 25.710 1.00 89.04 222 LYS B C 1
ATOM 1738 O O . LYS B 1 63 ? 10.116 -36.880 26.219 1.00 88.96 222 LYS B O 1
ATOM 1744 N N . ALA B 1 74 ? 5.221 -34.951 26.970 1.00 89.56 233 ALA B N 1
ATOM 1745 C CA . ALA B 1 74 ? 6.145 -34.931 28.108 1.00 89.70 233 ALA B CA 1
ATOM 1746 C C . ALA B 1 74 ? 7.480 -34.252 27.751 1.00 89.66 233 ALA B C 1
ATOM 1747 O O . ALA B 1 74 ? 8.290 -34.803 26.990 1.00 89.69 233 ALA B O 1
ATOM 1749 N N . ASP B 1 75 ? 7.686 -33.050 28.298 1.00 89.45 234 ASP B N 1
ATOM 1750 C CA . ASP B 1 75 ? 8.924 -32.273 28.101 1.00 89.22 234 ASP B CA 1
ATOM 1751 C C . ASP B 1 75 ? 9.975 -32.517 29.191 1.00 88.68 234 ASP B C 1
ATOM 1752 O O . ASP B 1 75 ? 9.919 -31.902 30.263 1.00 88.84 234 ASP B O 1
ATOM 1757 N N . ILE B 1 76 ? 10.931 -33.404 28.909 1.00 87.88 235 ILE B N 1
ATOM 1758 C CA . ILE B 1 76 ? 12.047 -33.674 29.831 1.00 86.85 235 ILE B CA 1
ATOM 1759 C C . ILE B 1 76 ? 13.058 -32.505 29.828 1.00 86.04 235 ILE B C 1
ATOM 1760 O O . ILE B 1 76 ? 13.799 -32.311 28.852 1.00 86.01 235 ILE B O 1
ATOM 1765 N N . VAL B 1 77 ? 13.046 -31.724 30.917 1.00 84.79 236 VAL B N 1
ATOM 1766 C CA . VAL B 1 77 ? 13.982 -30.599 31.148 1.00 83.48 236 VAL B CA 1
ATOM 1767 C C . VAL B 1 77 ? 15.104 -30.981 32.152 1.00 82.49 236 VAL B C 1
ATOM 1768 O O . VAL B 1 77 ? 14.821 -31.389 33.289 1.00 82.54 236 VAL B O 1
ATOM 1772 N N . PHE B 1 78 ? 16.363 -30.857 31.716 1.00 80.81 237 PHE B N 1
ATOM 1773 C CA . PHE B 1 78 ? 17.531 -31.086 32.581 1.00 79.12 237 PHE B CA 1
ATOM 1774 C C . PHE B 1 78 ? 17.992 -29.802 33.300 1.00 77.37 237 PHE B C 1
ATOM 1775 O O . PHE B 1 78 ? 17.791 -28.689 32.796 1.00 77.25 237 PHE B O 1
ATOM 1783 N N . VAL B 1 79 ? 18.604 -29.967 34.476 1.00 75.01 238 VAL B N 1
ATOM 1784 C CA . VAL B 1 79 ? 19.198 -28.843 35.223 1.00 72.48 238 VAL B CA 1
ATOM 1785 C C . VAL B 1 79 ? 20.643 -29.133 35.686 1.00 70.83 238 VAL B C 1
ATOM 1786 O O . VAL B 1 79 ? 20.921 -30.153 36.336 1.00 70.24 238 VAL B O 1
ATOM 1790 N N . LEU B 1 80 ? 21.545 -28.217 35.324 1.00 68.58 239 LEU B N 1
ATOM 1791 C CA . LEU B 1 80 ? 22.984 -28.339 35.582 1.00 66.34 239 LEU B CA 1
ATOM 1792 C C . LEU B 1 80 ? 23.318 -28.195 37.073 1.00 64.50 239 LEU B C 1
ATOM 1793 O O . LEU B 1 80 ? 22.915 -27.224 37.731 1.00 63.85 239 LEU B O 1
ATOM 1798 N N . LYS B 1 81 ? 24.067 -29.178 37.573 1.00 62.30 240 LYS B N 1
ATOM 1799 C CA . LYS B 1 81 ? 24.562 -29.208 38.949 1.00 60.35 240 LYS B CA 1
ATOM 1800 C C . LYS B 1 81 ? 26.071 -29.463 38.992 1.00 58.39 240 LYS B C 1
ATOM 1801 O O . LYS B 1 81 ? 26.581 -30.362 38.303 1.00 58.20 240 LYS B O 1
ATOM 1807 N N . ASP B 1 82 ? 26.773 -28.681 39.811 1.00 55.81 241 ASP B N 1
ATOM 1808 C CA . ASP B 1 82 ? 28.194 -28.904 40.080 1.00 53.35 241 ASP B CA 1
ATOM 1809 C C . ASP B 1 82 ? 28.417 -30.132 40.965 1.00 52.34 241 ASP B C 1
ATOM 1810 O O . ASP B 1 82 ? 27.944 -30.191 42.099 1.00 52.05 241 ASP B O 1
ATOM 1815 N N . LYS B 1 83 ? 29.151 -31.104 40.448 1.00 50.40 242 LYS B N 1
ATOM 1816 C CA . LYS B 1 83 ? 29.597 -32.232 41.254 1.00 48.74 242 LYS B CA 1
ATOM 1817 C C . LYS B 1 83 ? 30.675 -31.703 42.213 1.00 47.40 242 LYS B C 1
ATOM 1818 O O . LYS B 1 83 ? 31.477 -30.860 41.821 1.00 47.18 242 LYS B O 1
ATOM 1828 N N . PRO B 1 84 ? 30.665 -32.152 43.486 1.00 45.86 243 PRO B N 1
ATOM 1829 C CA . PRO B 1 84 ? 31.744 -31.724 44.383 1.00 44.49 243 PRO B CA 1
ATOM 1830 C C . PRO B 1 84 ? 33.089 -32.122 43.792 1.00 43.37 243 PRO B C 1
ATOM 1831 O O . PRO B 1 84 ? 33.186 -33.160 43.144 1.00 43.22 243 PRO B O 1
ATOM 1835 N N . HIS B 1 85 ? 34.104 -31.285 43.977 1.00 41.93 244 HIS B N 1
ATOM 1836 C CA . HIS B 1 85 ? 35.430 -31.569 43.453 1.00 41.13 244 HIS B CA 1
ATOM 1837 C C . HIS B 1 85 ? 36.332 -31.716 44.658 1.00 41.23 244 HIS B C 1
ATOM 1838 O O . HIS B 1 85 ? 36.107 -31.050 45.669 1.00 41.12 244 HIS B O 1
ATOM 1845 N N . ASN B 1 86 ? 37.353 -32.566 44.563 1.00 41.45 245 ASN B N 1
ATOM 1846 C CA . ASN B 1 86 ? 38.247 -32.795 45.712 1.00 42.22 245 ASN B CA 1
ATOM 1847 C C . ASN B 1 86 ? 39.471 -31.899 45.804 1.00 41.43 245 ASN B C 1
ATOM 1848 O O . ASN B 1 86 ? 40.220 -31.965 46.778 1.00 42.26 245 ASN B O 1
ATOM 1853 N N . ILE B 1 87 ? 39.672 -31.037 44.804 1.00 40.50 246 ILE B N 1
ATOM 1854 C CA . ILE B 1 87 ? 40.761 -30.055 44.861 1.00 38.01 246 ILE B CA 1
ATOM 1855 C C . ILE B 1 87 ? 40.236 -28.619 45.056 1.00 36.40 246 ILE B C 1
ATOM 1856 O O . ILE B 1 87 ? 40.803 -27.885 45.858 1.00 36.08 246 ILE B O 1
ATOM 1861 N N . PHE B 1 88 ? 39.147 -28.252 44.361 1.00 34.22 247 PHE B N 1
ATOM 1862 C CA . PHE B 1 88 ? 38.683 -26.863 44.254 1.00 32.08 247 PHE B CA 1
ATOM 1863 C C . PHE B 1 88 ? 37.250 -26.743 44.644 1.00 32.14 247 PHE B C 1
ATOM 1864 O O . PHE B 1 88 ? 36.490 -27.667 44.381 1.00 32.02 247 PHE 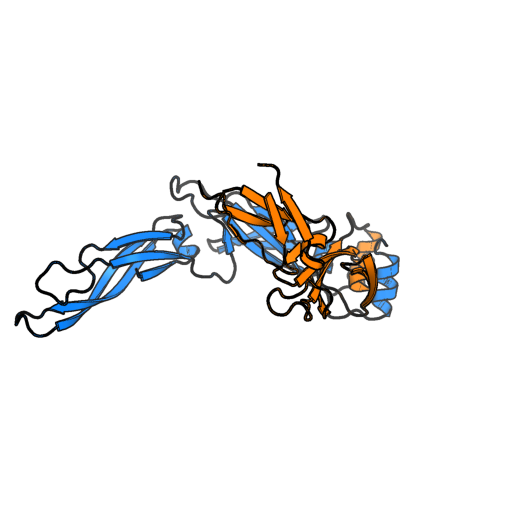B O 1
ATOM 1872 N N . LYS B 1 89 ? 36.876 -25.608 45.252 1.00 31.39 248 LYS B N 1
ATOM 1873 C CA . LYS B 1 89 ? 35.468 -25.211 45.364 1.00 31.83 248 LYS B CA 1
ATOM 1874 C C . LYS B 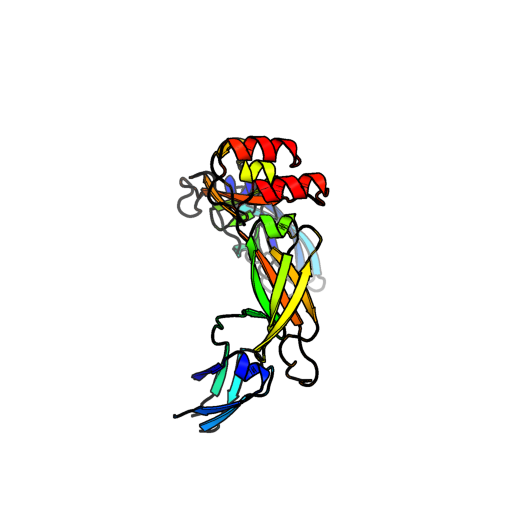1 89 ? 35.214 -24.177 44.243 1.00 32.10 248 LYS B C 1
ATOM 1875 O O . LYS B 1 89 ? 36.006 -23.253 44.049 1.00 30.08 248 LYS B O 1
ATOM 1885 N N . ARG B 1 90 ? 34.104 -24.341 43.536 1.00 33.02 249 ARG B N 1
ATOM 1886 C CA . ARG B 1 90 ? 33.740 -23.437 42.446 1.00 33.47 249 ARG B CA 1
ATOM 1887 C C . ARG B 1 90 ? 33.005 -22.261 43.051 1.00 34.08 249 ARG B C 1
ATOM 1888 O O . ARG B 1 90 ? 32.220 -22.403 43.996 1.00 34.10 249 ARG B O 1
ATOM 1896 N N . ASP B 1 91 ? 33.273 -21.087 42.501 1.00 33.60 250 ASP B N 1
ATOM 1897 C CA . ASP B 1 91 ? 32.606 -19.887 42.917 1.00 33.18 250 ASP B CA 1
ATOM 1898 C C . ASP B 1 91 ? 32.361 -19.062 41.650 1.00 32.93 250 ASP B C 1
ATOM 1899 O O . ASP B 1 91 ? 33.177 -18.221 41.294 1.00 32.60 250 ASP B O 1
ATOM 1904 N N . GLY B 1 92 ? 31.235 -19.301 40.982 1.00 33.57 251 GLY B N 1
ATOM 1905 C CA . GLY B 1 92 ? 30.984 -18.690 39.672 1.00 33.53 251 GLY B CA 1
ATOM 1906 C C . GLY B 1 92 ? 32.028 -19.168 38.666 1.00 33.16 251 GLY B C 1
ATOM 1907 O O . GLY B 1 92 ? 32.176 -20.373 38.413 1.00 32.87 251 GLY B O 1
ATOM 1908 N N . SER B 1 93 ? 32.764 -18.220 38.100 1.00 31.79 252 SER B N 1
ATOM 1909 C CA . SER B 1 93 ? 33.793 -18.557 37.141 1.00 31.70 252 SER B CA 1
ATOM 1910 C C . SER B 1 93 ? 35.154 -18.627 37.792 1.00 30.52 252 SER B C 1
ATOM 1911 O O . SER B 1 93 ? 36.141 -18.873 37.112 1.00 31.82 252 SER B O 1
ATOM 1914 N N . ASP B 1 94 ? 35.212 -18.395 39.110 1.00 29.31 253 ASP B N 1
ATOM 1915 C CA . ASP B 1 94 ? 36.470 -18.504 39.857 1.00 28.52 253 ASP B CA 1
ATOM 1916 C C . ASP B 1 94 ? 36.526 -19.906 40.460 1.00 27.61 253 ASP B C 1
ATOM 1917 O O . ASP B 1 94 ? 35.499 -20.531 40.640 1.00 28.26 253 ASP B O 1
ATOM 1922 N N . VAL B 1 95 ? 37.709 -20.395 40.772 1.00 27.06 254 VAL B N 1
ATOM 1923 C CA . VAL B 1 95 ? 37.774 -21.591 41.631 1.00 28.45 254 VAL B CA 1
ATOM 1924 C C . VAL B 1 95 ? 38.615 -21.277 42.877 1.00 28.49 254 VAL B C 1
ATOM 1925 O O . VAL B 1 95 ? 39.626 -20.603 42.791 1.00 28.65 254 VAL B O 1
ATOM 1929 N N . ILE B 1 96 ? 38.214 -21.803 44.026 1.00 28.63 255 ILE B N 1
ATOM 1930 C CA . ILE B 1 96 ? 38.995 -21.548 45.237 1.00 28.92 255 ILE B CA 1
ATOM 1931 C C . ILE B 1 96 ? 39.851 -22.759 45.596 1.00 27.26 255 ILE B C 1
ATOM 1932 O O . ILE B 1 96 ? 39.347 -23.859 45.603 1.00 27.91 255 ILE B O 1
ATOM 1937 N N . TYR B 1 97 ? 41.149 -22.551 45.808 1.00 26.69 256 TYR B N 1
ATOM 1938 C CA . TYR B 1 97 ? 42.050 -23.574 46.242 1.00 25.92 256 TYR B CA 1
ATOM 1939 C C . TYR B 1 97 ? 42.390 -23.434 47.757 1.00 26.34 256 TYR B C 1
ATOM 1940 O O . TYR B 1 97 ? 43.123 -22.496 48.146 1.00 24.44 256 TYR B O 1
ATOM 1949 N N . PRO B 1 98 ? 41.872 -24.362 48.610 1.00 26.53 257 PRO B N 1
ATOM 1950 C CA . PRO B 1 98 ? 42.288 -24.372 50.045 1.00 25.87 257 PRO B CA 1
ATOM 1951 C C . PRO B 1 98 ? 43.751 -24.703 50.190 1.00 25.91 257 PRO B C 1
ATOM 1952 O O . PRO B 1 98 ? 44.164 -25.771 49.736 1.00 26.67 257 PRO B O 1
ATOM 1956 N N . ALA B 1 99 ? 44.561 -23.798 50.758 1.00 23.90 258 ALA B N 1
ATOM 1957 C CA . ALA B 1 99 ? 45.966 -24.085 51.026 1.00 23.11 258 ALA B CA 1
ATOM 1958 C C . ALA B 1 99 ? 46.130 -24.232 52.551 1.00 25.29 258 ALA B C 1
ATOM 1959 O O . ALA B 1 99 ? 45.912 -23.238 53.315 1.00 24.84 258 ALA B O 1
ATOM 1961 N N . ARG B 1 100 ? 46.470 -25.443 52.985 1.00 23.92 259 ARG B N 1
ATOM 1962 C CA . ARG B 1 100 ? 46.670 -25.729 54.423 1.00 23.62 259 ARG B CA 1
ATOM 1963 C C . ARG B 1 100 ? 48.114 -25.626 54.670 1.00 23.36 259 ARG B C 1
ATOM 1964 O O . ARG B 1 100 ? 48.888 -26.382 54.085 1.00 24.64 259 ARG B O 1
ATOM 1972 N N . ILE B 1 101 ? 48.516 -24.635 55.474 1.00 20.34 260 ILE B N 1
ATOM 1973 C CA . ILE B 1 101 ? 49.960 -24.463 55.727 1.00 19.54 260 ILE B CA 1
ATOM 1974 C C . ILE B 1 101 ? 50.211 -24.461 57.239 1.00 18.98 260 ILE B C 1
ATOM 1975 O O . ILE B 1 101 ? 49.291 -24.282 58.005 1.00 17.81 260 ILE B O 1
ATOM 1980 N N . SER B 1 102 ? 51.440 -24.700 57.673 1.00 18.93 261 SER B N 1
ATOM 1981 C CA . SER B 1 102 ? 51.673 -24.709 59.106 1.00 19.69 261 SER B CA 1
ATOM 1982 C C . SER B 1 102 ? 51.754 -23.245 59.574 1.00 21.89 261 SER B C 1
ATOM 1983 O O . SER B 1 102 ? 51.968 -22.321 58.750 1.00 20.82 261 SER B O 1
ATOM 1986 N N . LEU B 1 103 ? 51.654 -23.066 60.889 1.00 22.63 262 LEU B N 1
ATOM 1987 C CA . LEU B 1 103 ? 51.834 -21.748 61.463 1.00 22.84 262 LEU B CA 1
ATOM 1988 C C . LEU B 1 103 ? 53.245 -21.304 61.162 1.00 24.06 262 LEU B C 1
ATOM 1989 O O . LEU B 1 103 ? 53.475 -20.152 60.856 1.00 25.61 262 LEU B O 1
ATOM 1994 N N . ARG B 1 104 ? 54.193 -22.218 61.194 1.00 24.17 263 ARG B N 1
ATOM 1995 C CA . ARG B 1 104 ? 55.538 -21.861 60.868 1.00 25.44 263 ARG B CA 1
ATOM 1996 C C . ARG B 1 104 ? 55.676 -21.209 59.463 1.00 26.21 263 ARG B C 1
ATOM 1997 O O . ARG B 1 104 ? 56.397 -20.200 59.290 1.00 26.97 263 ARG B O 1
ATOM 2005 N N . GLU B 1 105 ? 55.045 -21.822 58.461 1.00 24.09 264 GLU B N 1
ATOM 2006 C CA . GLU B 1 105 ? 55.036 -21.241 57.112 1.00 24.48 264 GLU B CA 1
ATOM 2007 C C . GLU B 1 105 ? 54.337 -19.874 57.081 1.00 23.68 264 GLU B C 1
ATOM 2008 O O . GLU B 1 105 ? 54.842 -18.963 56.452 1.00 24.02 264 GLU B O 1
ATOM 2014 N N . ALA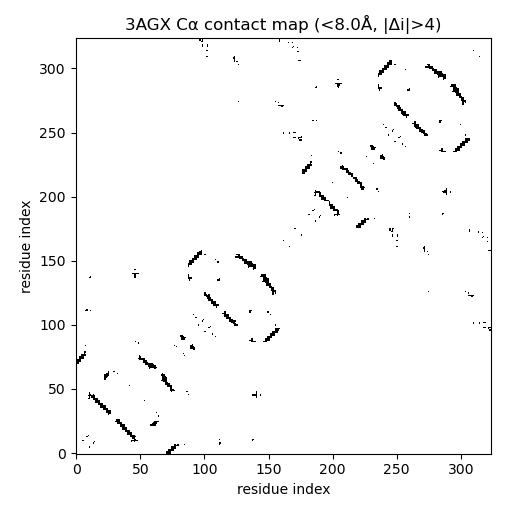 B 1 106 ? 53.187 -19.755 57.732 1.00 22.60 265 ALA B N 1
ATOM 2015 C CA . ALA B 1 106 ? 52.432 -18.499 57.781 1.00 23.58 265 ALA B CA 1
ATOM 2016 C C . ALA B 1 106 ? 53.291 -17.339 58.286 1.00 23.22 265 ALA B C 1
ATOM 2017 O O . ALA B 1 106 ? 53.292 -16.262 57.696 1.00 21.91 265 ALA B O 1
ATOM 2019 N N . LEU B 1 107 ? 54.048 -17.601 59.333 1.00 24.00 266 LEU B N 1
ATOM 2020 C CA . LEU B 1 107 ? 54.862 -16.576 59.955 1.00 25.63 266 LEU B CA 1
ATOM 2021 C C . LEU B 1 107 ? 56.183 -16.395 59.308 1.00 26.42 266 LEU B C 1
ATOM 2022 O O . LEU B 1 107 ? 56.699 -15.285 59.309 1.00 26.88 266 LEU B O 1
ATOM 2027 N N . CYS B 1 108 ? 56.763 -17.457 58.767 1.00 27.21 267 CYS B N 1
ATOM 2028 C CA . CYS B 1 108 ? 58.171 -17.370 58.330 1.00 28.42 267 CYS B CA 1
ATOM 2029 C C . CYS B 1 108 ? 58.463 -17.432 56.820 1.00 29.65 267 CYS B C 1
ATOM 2030 O O . CYS B 1 108 ? 59.609 -17.215 56.408 1.00 30.78 267 CYS B O 1
ATOM 2033 N N . GLY B 1 109 ? 57.475 -17.740 55.990 1.00 29.80 268 GLY B N 1
ATOM 2034 C CA . GLY B 1 109 ? 57.740 -17.814 54.546 1.00 30.56 268 GLY B CA 1
ATOM 2035 C C . GLY B 1 109 ? 57.288 -19.158 54.014 1.00 30.89 268 GLY B C 1
ATOM 2036 O O . GLY B 1 109 ? 57.483 -20.200 54.664 1.00 30.60 268 GLY B O 1
ATOM 2037 N N . CYS B 1 110 ? 56.679 -19.118 52.832 1.00 31.10 269 CYS B N 1
ATOM 2038 C CA . CYS B 1 110 ? 55.835 -20.200 52.343 1.00 31.94 269 CYS B CA 1
ATOM 2039 C C . CYS B 1 110 ? 55.895 -20.179 50.800 1.00 32.13 269 CYS B C 1
ATOM 2040 O O . CYS B 1 110 ? 55.924 -19.109 50.182 1.00 31.93 269 CYS B O 1
ATOM 2043 N N . THR B 1 111 ? 55.917 -21.370 50.203 1.00 31.95 270 THR B N 1
ATOM 2044 C CA . THR B 1 111 ? 55.663 -21.506 48.764 1.00 31.70 270 THR B CA 1
ATOM 2045 C C . THR B 1 111 ? 54.493 -22.395 48.598 1.00 30.17 270 THR B C 1
ATOM 2046 O O . THR B 1 111 ? 54.501 -23.512 49.122 1.00 31.00 270 THR B O 1
ATOM 2050 N N . VAL B 1 112 ? 53.463 -21.907 47.923 1.00 29.03 271 VAL B N 1
ATOM 2051 C CA . VAL B 1 112 ? 52.305 -22.736 47.628 1.00 27.73 271 VAL B CA 1
ATOM 2052 C C . VAL B 1 112 ? 52.457 -23.155 46.153 1.00 28.65 271 VAL B C 1
ATOM 2053 O O . VAL B 1 112 ? 52.600 -22.309 45.258 1.00 28.52 271 VAL B O 1
ATOM 2057 N N . ASN B 1 113 ? 52.474 -24.453 45.911 1.00 27.99 272 ASN B N 1
ATOM 2058 C CA . ASN B 1 113 ? 52.457 -24.951 44.518 1.00 28.63 272 ASN B CA 1
ATOM 2059 C C . ASN B 1 113 ? 51.039 -25.190 44.179 1.00 27.87 272 ASN B C 1
ATOM 2060 O O . ASN B 1 113 ? 50.495 -26.209 44.535 1.00 27.81 272 ASN B O 1
ATOM 2065 N N . VAL B 1 114 ? 50.405 -24.211 43.549 1.00 27.20 273 VAL B N 1
ATOM 2066 C CA . VAL B 1 114 ? 48.953 -24.262 43.339 1.00 27.90 273 VAL B CA 1
ATOM 2067 C C . VAL B 1 114 ? 48.684 -25.168 42.144 1.00 29.05 273 VAL B C 1
ATOM 2068 O O . VAL B 1 114 ? 49.298 -24.973 41.106 1.00 28.79 273 VAL B O 1
ATOM 2072 N N . PRO B 1 115 ? 47.809 -26.173 42.289 1.00 30.27 274 PRO B N 1
ATOM 2073 C CA . PRO B 1 115 ? 47.406 -26.978 41.104 1.00 31.27 274 PRO B CA 1
ATOM 2074 C C . PRO B 1 115 ? 46.517 -26.176 40.120 1.00 32.04 274 PRO B C 1
ATOM 2075 O O . PRO B 1 115 ? 45.713 -25.337 40.541 1.00 32.09 274 PRO B O 1
ATOM 2079 N N . THR B 1 116 ? 46.620 -26.457 38.824 1.00 33.25 275 THR B N 1
ATOM 2080 C CA . THR B 1 116 ? 45.762 -25.781 37.852 1.00 34.26 275 THR B CA 1
ATOM 2081 C C . THR B 1 116 ? 44.671 -26.724 37.331 1.00 35.16 275 THR B C 1
ATOM 2082 O O . THR B 1 116 ? 44.768 -27.951 37.502 1.00 34.97 275 THR B O 1
ATOM 2086 N N . LEU B 1 117 ? 43.640 -26.158 36.703 1.00 35.55 276 LEU B N 1
ATOM 2087 C CA . LEU B 1 117 ? 42.560 -26.943 36.113 1.00 37.19 276 LEU B CA 1
ATOM 2088 C C . LEU B 1 117 ? 43.020 -27.963 35.050 1.00 38.63 276 LEU B C 1
ATOM 2089 O O . LEU B 1 117 ? 42.382 -28.990 34.856 1.00 40.06 276 LEU B O 1
ATOM 2094 N N . ASP B 1 118 ? 44.131 -27.706 34.393 1.00 40.20 277 ASP B N 1
ATOM 2095 C CA . ASP B 1 118 ? 44.637 -28.653 33.422 1.00 41.65 277 ASP B CA 1
ATOM 2096 C C . ASP B 1 118 ? 45.819 -29.425 33.992 1.00 41.70 277 ASP B C 1
ATOM 2097 O O . ASP B 1 118 ? 46.697 -29.898 33.257 1.00 42.25 277 ASP B O 1
ATOM 2102 N N . GLY B 1 119 ? 45.838 -29.552 35.316 1.00 40.82 278 GLY B N 1
ATOM 2103 C CA . GLY B 1 119 ? 46.801 -30.387 36.000 1.00 39.83 278 GLY B CA 1
ATOM 2104 C C . GLY B 1 119 ? 48.274 -30.033 35.939 1.00 39.72 278 GLY B C 1
ATOM 2105 O O . GLY B 1 119 ? 49.098 -30.944 35.999 1.00 40.87 278 GLY B O 1
ATOM 2106 N N . ARG B 1 120 ? 48.636 -28.758 35.805 1.00 37.75 279 ARG B N 1
ATOM 2107 C CA . ARG B 1 120 ? 50.015 -28.342 36.141 1.00 37.78 279 ARG B CA 1
ATOM 2108 C C . ARG B 1 120 ? 50.017 -27.755 37.595 1.00 36.61 279 ARG B C 1
ATOM 2109 O O . ARG B 1 120 ? 48.993 -27.784 38.282 1.00 35.45 279 ARG B O 1
ATOM 2117 N N . THR B 1 121 ? 51.160 -27.258 38.055 1.00 36.26 280 THR B N 1
ATOM 2118 C CA . THR B 1 121 ? 51.222 -26.434 39.268 1.00 35.49 280 THR B CA 1
ATOM 2119 C C . THR B 1 121 ? 52.020 -25.148 39.063 1.00 34.75 280 THR B C 1
ATOM 2120 O O . THR B 1 121 ? 52.982 -25.108 38.296 1.00 34.29 280 THR B O 1
ATOM 2124 N N . ILE B 1 122 ? 51.629 -24.106 39.786 1.00 33.45 281 ILE B N 1
ATOM 2125 C CA . ILE B 1 122 ? 52.301 -22.816 39.722 1.00 33.46 281 ILE B CA 1
ATOM 2126 C C . ILE B 1 122 ? 52.826 -22.518 41.117 1.00 32.41 281 ILE B C 1
ATOM 2127 O O . ILE B 1 122 ? 52.045 -22.481 42.062 1.00 32.66 281 ILE B O 1
ATOM 2132 N N . PRO B 1 123 ? 54.131 -22.259 41.234 1.00 31.89 282 PRO B N 1
ATOM 2133 C CA . PRO B 1 123 ? 54.677 -21.898 42.523 1.00 31.98 282 PRO B CA 1
ATOM 2134 C C . PRO B 1 123 ? 54.398 -20.415 42.819 1.00 32.51 282 PRO B C 1
ATOM 2135 O O . PRO B 1 123 ? 54.742 -19.533 42.017 1.00 31.25 282 PRO B O 1
ATOM 2139 N N . VAL B 1 124 ? 53.753 -20.167 43.962 1.00 31.74 283 VAL B N 1
ATOM 2140 C CA . VAL B 1 124 ? 53.463 -18.792 44.431 1.00 31.43 283 VAL B CA 1
ATOM 2141 C C . VAL B 1 124 ? 54.202 -18.584 45.762 1.00 31.48 283 VAL B C 1
ATOM 2142 O O . VAL B 1 124 ? 53.982 -19.326 46.730 1.00 32.01 283 VAL B O 1
ATOM 2146 N N . VAL B 1 125 ? 55.117 -17.622 45.792 1.00 31.68 284 VAL B N 1
ATOM 2147 C CA . VAL B 1 125 ? 56.028 -17.456 46.921 1.00 32.10 284 VAL B CA 1
ATOM 2148 C C . VAL B 1 125 ? 55.514 -16.307 47.807 1.00 31.87 284 VAL B C 1
ATOM 2149 O O . VAL B 1 125 ? 55.185 -15.235 47.296 1.00 30.78 284 VAL B O 1
ATOM 2153 N N . PHE B 1 126 ? 55.368 -16.578 49.111 1.00 31.61 285 PHE B N 1
ATOM 2154 C CA . PHE B 1 126 ? 54.906 -15.591 50.092 1.00 31.64 285 PHE B CA 1
ATOM 2155 C C . PHE B 1 126 ? 56.038 -15.309 51.061 1.00 32.31 285 PHE B C 1
ATOM 2156 O O . PHE B 1 126 ? 56.584 -16.247 51.668 1.00 32.68 285 PHE B O 1
ATOM 2164 N N . LYS B 1 127 ? 56.381 -14.023 51.202 1.00 33.03 286 LYS B N 1
ATOM 2165 C CA . LYS B 1 127 ? 57.485 -13.595 52.077 1.00 34.54 286 LYS B CA 1
ATOM 2166 C C . LYS B 1 127 ? 56.923 -12.828 53.280 1.00 33.95 286 LYS B C 1
ATOM 2167 O O . LYS B 1 127 ? 57.607 -12.670 54.279 1.00 35.35 286 LYS B O 1
ATOM 2173 N N . ASP B 1 128 ? 55.680 -12.374 53.197 1.00 32.46 287 ASP B N 1
ATOM 2174 C CA . ASP B 1 128 ? 55.054 -11.683 54.323 1.00 31.49 287 ASP B CA 1
ATOM 2175 C C . ASP B 1 128 ? 54.148 -12.608 55.135 1.00 29.41 287 ASP B C 1
ATOM 2176 O O . ASP B 1 128 ? 53.787 -13.684 54.651 1.00 26.75 287 ASP B O 1
ATOM 2181 N N . VAL B 1 129 ? 53.800 -12.179 56.352 1.00 25.33 288 VAL B N 1
ATOM 2182 C CA . VAL B 1 129 ? 52.933 -12.955 57.224 1.00 23.93 288 VAL B CA 1
ATOM 2183 C C . VAL B 1 129 ? 51.643 -13.320 56.519 1.00 22.78 288 VAL B C 1
ATOM 2184 O O . VAL B 1 129 ? 50.996 -12.469 55.922 1.00 22.47 288 VAL B O 1
ATOM 2188 N N . ILE B 1 130 ? 51.273 -14.605 56.558 1.00 20.69 289 ILE B N 1
ATOM 2189 C CA . ILE B 1 130 ? 50.012 -15.033 56.022 1.00 20.98 289 ILE B CA 1
ATOM 2190 C C . ILE B 1 130 ? 49.001 -15.119 57.144 1.00 21.23 289 ILE B C 1
ATOM 2191 O O . ILE B 1 130 ? 49.241 -15.775 58.158 1.00 20.84 289 ILE B O 1
ATOM 2196 N N . ARG B 1 131 ? 47.811 -14.548 56.942 1.00 22.91 290 ARG B N 1
ATOM 2197 C CA . ARG B 1 131 ? 46.827 -14.599 58.006 1.00 24.03 290 ARG B CA 1
ATOM 2198 C C . ARG B 1 131 ? 45.773 -15.691 57.748 1.00 24.88 290 ARG B C 1
ATOM 2199 O O . ARG B 1 131 ? 45.565 -16.080 56.611 1.00 23.72 290 ARG B O 1
ATOM 2207 N N . PRO B 1 132 ? 45.142 -16.205 58.820 1.00 24.27 291 PRO B N 1
ATOM 2208 C CA . PRO B 1 132 ? 44.066 -17.167 58.725 1.00 23.81 291 PRO B CA 1
ATOM 2209 C C . PRO B 1 132 ? 42.987 -16.678 57.760 1.00 23.85 291 PRO B C 1
ATOM 2210 O O . PRO B 1 132 ? 42.449 -15.563 57.913 1.00 23.86 291 PRO B O 1
ATOM 2214 N N . GLY B 1 133 ? 42.640 -17.472 56.760 1.00 23.08 292 GLY B N 1
ATOM 2215 C CA . GLY B 1 133 ? 41.598 -16.996 55.855 1.00 22.53 292 GLY B CA 1
ATOM 2216 C C . GLY B 1 133 ? 42.076 -16.006 54.796 1.00 22.26 292 GLY B C 1
ATOM 2217 O O . GLY B 1 133 ? 41.287 -15.571 53.979 1.00 23.31 292 GLY B O 1
ATOM 2218 N N . MET B 1 134 ? 43.357 -15.682 54.767 1.00 20.48 293 MET B N 1
ATOM 2219 C CA . MET B 1 134 ? 43.880 -14.749 53.728 1.00 20.70 293 MET B CA 1
ATOM 2220 C C . MET B 1 134 ? 43.631 -15.409 52.344 1.00 22.94 293 MET B C 1
ATOM 2221 O O . MET B 1 134 ? 43.708 -16.654 52.194 1.00 21.57 293 MET B O 1
ATOM 2226 N N . ARG B 1 135 ? 43.340 -14.581 51.346 1.00 22.31 294 ARG B N 1
ATOM 2227 C CA . ARG B 1 135 ? 43.257 -15.044 49.946 1.00 23.13 294 ARG B CA 1
ATOM 2228 C C . ARG B 1 135 ? 44.290 -14.383 49.067 1.00 24.35 294 ARG B C 1
ATOM 2229 O O . ARG B 1 135 ? 44.756 -13.259 49.342 1.00 24.28 294 ARG B O 1
ATOM 2237 N N . ARG B 1 136 ? 44.665 -15.081 47.990 1.00 24.62 295 ARG B N 1
ATOM 2238 C CA . ARG B 1 136 ? 45.562 -14.545 47.007 1.00 25.06 295 ARG B CA 1
ATOM 2239 C C . ARG B 1 136 ? 45.048 -15.025 45.632 1.00 26.57 295 ARG B C 1
ATOM 2240 O O . ARG B 1 136 ? 44.904 -16.255 45.386 1.00 25.31 295 ARG B O 1
ATOM 2248 N N . LYS B 1 137 ? 44.741 -14.042 44.775 1.00 26.57 296 LYS B N 1
ATOM 2249 C CA . LYS B 1 137 ? 44.268 -14.271 43.404 1.00 27.21 296 LYS B CA 1
ATOM 2250 C C . LYS B 1 137 ? 45.396 -14.749 42.496 1.00 27.07 296 LYS B C 1
ATOM 2251 O O . LYS B 1 137 ? 46.510 -14.233 42.528 1.00 27.63 296 LYS B O 1
ATOM 2261 N N . VAL B 1 138 ? 45.109 -15.756 41.684 1.00 26.66 297 VAL B N 1
ATOM 2262 C CA . VAL B 1 138 ? 46.021 -16.198 40.639 1.00 27.94 297 VAL B CA 1
ATOM 2263 C C . VAL B 1 138 ? 45.210 -15.908 39.351 1.00 27.54 297 VAL B C 1
ATOM 2264 O O . VAL B 1 138 ? 44.282 -16.650 39.031 1.00 26.90 297 VAL B O 1
ATOM 2268 N N . PRO B 1 139 ? 45.505 -14.775 38.672 1.00 26.65 298 PRO B N 1
ATOM 2269 C CA . PRO B 1 139 ? 44.497 -14.291 37.712 1.00 28.02 298 PRO B CA 1
ATOM 2270 C C . PRO B 1 139 ? 44.460 -15.191 36.478 1.00 26.84 298 PRO B C 1
ATOM 2271 O O . PRO B 1 139 ? 45.513 -15.717 36.087 1.00 26.83 298 PRO B O 1
ATOM 2275 N N . GLY B 1 140 ? 43.272 -15.380 35.910 1.00 27.56 299 GLY B N 1
ATOM 2276 C CA . GLY B 1 140 ? 43.115 -16.160 34.651 1.00 28.73 299 GLY B CA 1
ATOM 2277 C C . GLY B 1 140 ? 43.136 -17.675 34.844 1.00 29.31 299 GLY B C 1
ATOM 2278 O O . GLY B 1 140 ? 43.047 -18.452 33.872 1.00 28.60 299 GLY B O 1
ATOM 2279 N N . GLU B 1 141 ? 43.251 -18.127 36.097 1.00 27.66 300 GLU B N 1
ATOM 2280 C CA . GLU B 1 141 ? 43.395 -19.556 36.314 1.00 26.96 300 GLU B CA 1
ATOM 2281 C C . GLU B 1 141 ? 42.092 -20.216 36.748 1.00 25.98 300 GLU B C 1
ATOM 2282 O O . GLU B 1 141 ? 42.045 -21.375 37.164 1.00 27.03 300 GLU B O 1
ATOM 2288 N N . GLY B 1 142 ? 41.014 -19.482 36.620 1.00 25.45 301 GLY B N 1
ATOM 2289 C CA . GLY B 1 142 ? 39.706 -20.031 36.870 1.00 24.26 301 GLY B CA 1
ATOM 2290 C C . GLY B 1 142 ? 39.085 -20.692 35.637 1.00 25.42 301 GLY B C 1
ATOM 2291 O O . GLY B 1 142 ? 39.779 -21.241 34.782 1.00 25.27 301 GLY B O 1
ATOM 2292 N N . LEU B 1 143 ? 37.768 -20.661 35.576 1.00 25.25 302 LEU B N 1
ATOM 2293 C CA . LEU B 1 143 ? 37.008 -21.322 34.521 1.00 26.26 302 LEU B CA 1
ATOM 2294 C C . LEU B 1 143 ? 36.661 -20.341 33.376 1.00 27.16 302 LEU B C 1
ATOM 2295 O O . LEU B 1 143 ? 36.495 -19.154 33.610 1.00 26.67 302 LEU B O 1
ATOM 2300 N N . PRO B 1 144 ? 36.468 -20.850 32.148 1.00 29.32 303 PRO B N 1
ATOM 2301 C CA . PRO B 1 144 ? 36.024 -19.911 31.072 1.00 30.29 303 PRO B CA 1
ATOM 2302 C C . PRO B 1 144 ? 34.725 -19.226 31.454 1.00 31.69 303 PRO B C 1
ATOM 2303 O O . PRO B 1 144 ? 33.871 -19.856 32.068 1.00 31.29 303 PRO B O 1
ATOM 2307 N N . LEU B 1 145 ? 34.583 -17.932 31.163 1.00 32.98 304 LEU B N 1
ATOM 2308 C CA . LEU B 1 145 ? 33.276 -17.273 31.334 1.00 35.21 304 LEU B CA 1
ATOM 2309 C C . LEU B 1 145 ? 32.347 -17.735 30.206 1.00 36.57 304 LEU B C 1
ATOM 2310 O O . LEU B 1 145 ? 32.749 -17.693 29.045 1.00 37.05 304 LEU B O 1
ATOM 2315 N N . PRO B 1 146 ? 31.112 -18.168 30.537 1.00 38.21 305 PRO B N 1
ATOM 2316 C CA . PRO B 1 146 ? 30.276 -18.873 29.571 1.00 39.69 305 PRO B CA 1
ATOM 2317 C C . PRO B 1 146 ? 29.928 -18.067 28.293 1.00 40.71 305 PRO B C 1
ATOM 2318 O O . PRO B 1 146 ? 29.978 -18.632 27.208 1.00 40.98 305 PRO B O 1
ATOM 2322 N N . LYS B 1 147 ? 29.615 -16.778 28.425 1.00 41.74 306 LYS B N 1
ATOM 2323 C CA . LYS B 1 147 ? 29.332 -15.928 27.255 1.00 43.09 306 LYS B CA 1
ATOM 2324 C C . LYS B 1 147 ? 30.584 -15.555 26.439 1.00 43.01 306 LYS B C 1
ATOM 2325 O O . LYS B 1 147 ? 30.500 -15.368 25.219 1.00 44.18 306 LYS B O 1
ATOM 2331 N N . THR B 1 148 ? 31.737 -15.434 27.103 1.00 42.26 307 THR B N 1
ATOM 2332 C CA . THR B 1 148 ? 33.008 -15.127 26.439 1.00 40.51 307 THR B CA 1
ATOM 2333 C C . THR B 1 148 ? 34.089 -16.134 26.832 1.00 39.42 307 THR B C 1
ATOM 2334 O O . THR B 1 148 ? 35.020 -15.799 27.585 1.00 38.99 307 THR B O 1
ATOM 2338 N N . PRO B 1 149 ? 33.984 -17.377 26.314 1.00 38.01 308 PRO B N 1
ATOM 2339 C CA . PRO B 1 149 ? 34.795 -18.466 26.856 1.00 37.68 308 PRO B CA 1
ATOM 2340 C C . PRO B 1 149 ? 36.291 -18.355 26.649 1.00 37.50 308 PRO B C 1
ATOM 2341 O O . PRO B 1 149 ? 37.031 -19.145 27.247 1.00 38.23 308 PRO B O 1
ATOM 2345 N N . GLU B 1 150 ? 36.740 -17.402 25.826 1.00 36.28 309 GLU B N 1
ATOM 2346 C CA . GLU B 1 150 ? 38.174 -17.143 25.671 1.00 34.93 309 GLU B CA 1
ATOM 2347 C C . GLU B 1 150 ? 38.724 -16.441 26.905 1.00 35.12 309 GLU B C 1
ATOM 2348 O O . GLU B 1 150 ? 39.928 -16.461 27.135 1.00 35.56 309 GLU B O 1
ATOM 2354 N N . LYS B 1 151 ? 37.853 -15.768 27.648 1.00 33.54 310 LYS B N 1
ATOM 2355 C CA . LYS B 1 151 ? 38.227 -15.132 28.912 1.00 33.09 310 LYS B CA 1
ATOM 2356 C C . LYS B 1 151 ? 37.960 -16.118 30.092 1.00 31.51 310 LYS B C 1
ATOM 2357 O O . LYS B 1 151 ? 36.969 -16.856 30.063 1.00 31.05 310 LYS B O 1
ATOM 2363 N N . ARG B 1 152 ? 38.831 -16.110 31.105 1.00 30.26 311 ARG B N 1
ATOM 2364 C CA . ARG B 1 152 ? 38.717 -17.042 32.258 1.00 28.40 311 ARG B CA 1
ATOM 2365 C C . ARG B 1 152 ? 38.558 -16.289 33.610 1.00 27.97 311 ARG B C 1
ATOM 2366 O O . ARG B 1 152 ? 39.011 -15.155 33.741 1.00 27.01 311 ARG B O 1
ATOM 2374 N N . GLY B 1 153 ? 37.927 -16.921 34.615 1.00 27.84 312 GLY B N 1
ATOM 2375 C CA . GLY B 1 153 ? 37.871 -16.342 35.975 1.00 26.60 312 GLY B CA 1
ATOM 2376 C C . GLY B 1 153 ? 39.219 -16.548 36.650 1.00 25.46 312 GLY B C 1
ATOM 2377 O O . GLY B 1 153 ? 40.201 -16.856 35.983 1.00 24.81 312 GLY B O 1
ATOM 2378 N N . ASP B 1 154 ? 39.279 -16.409 37.976 1.00 23.79 313 ASP B N 1
ATOM 2379 C CA . ASP B 1 154 ? 40.562 -16.528 38.653 1.00 23.63 313 ASP B CA 1
ATOM 2380 C C . ASP B 1 154 ? 40.607 -17.781 39.534 1.00 22.43 313 ASP B C 1
ATOM 2381 O O . ASP B 1 154 ? 39.579 -18.321 39.853 1.00 22.88 313 ASP B O 1
ATOM 2386 N N . LEU B 1 155 ? 41.811 -18.205 39.855 1.00 23.16 314 LEU B N 1
ATOM 2387 C CA . LEU B 1 155 ? 42.038 -19.219 40.904 1.00 25.56 314 LEU B CA 1
ATOM 2388 C C . LEU B 1 155 ? 42.384 -18.425 42.187 1.00 25.50 314 LEU B C 1
ATOM 2389 O O . LEU B 1 155 ? 43.278 -17.572 42.182 1.00 26.19 314 LEU B O 1
ATOM 2394 N N . ILE B 1 156 ? 41.671 -18.723 43.264 1.00 25.13 315 ILE B N 1
ATOM 2395 C CA . ILE B 1 156 ? 41.846 -17.972 44.522 1.00 24.81 315 ILE B CA 1
ATOM 2396 C C . ILE B 1 156 ? 42.418 -18.918 45.581 1.00 24.17 315 ILE B C 1
ATOM 2397 O O . ILE B 1 156 ? 41.719 -19.814 45.993 1.00 26.51 315 ILE B O 1
ATOM 2402 N N . ILE B 1 157 ? 43.689 -18.761 45.950 1.00 24.21 316 ILE B N 1
ATOM 2403 C CA . ILE B 1 157 ? 44.255 -19.459 47.110 1.00 23.79 316 ILE B CA 1
ATOM 2404 C C . ILE B 1 157 ? 43.562 -18.978 48.394 1.00 24.56 316 ILE B C 1
ATOM 2405 O O . ILE B 1 157 ? 43.412 -17.739 48.626 1.00 23.53 316 ILE B O 1
ATOM 2410 N N . GLU B 1 158 ? 43.036 -19.919 49.184 1.00 24.33 317 GLU B N 1
ATOM 2411 C CA . GLU B 1 158 ? 42.438 -19.549 50.471 1.00 24.91 317 GLU B CA 1
ATOM 2412 C C . GLU B 1 158 ? 43.137 -20.299 51.612 1.00 26.21 317 GLU B C 1
ATOM 2413 O O . GLU B 1 158 ? 43.034 -21.536 51.722 1.00 23.70 317 GLU B O 1
ATOM 2419 N N . PHE B 1 159 ? 43.884 -19.535 52.418 1.00 23.79 318 PHE B N 1
ATOM 2420 C CA . PHE B 1 159 ? 44.740 -20.103 53.468 1.00 24.05 318 PHE B CA 1
ATOM 2421 C C . PHE B 1 159 ? 44.012 -20.616 54.702 1.00 23.30 318 PHE B C 1
ATOM 2422 O O . PHE B 1 159 ? 43.096 -19.965 55.254 1.00 23.53 318 PHE B O 1
ATOM 2430 N N . GLU B 1 160 ? 44.375 -21.825 55.097 1.00 22.93 319 GLU B N 1
ATOM 2431 C CA . GLU B 1 160 ? 44.002 -22.360 56.427 1.00 23.36 319 GLU B CA 1
ATOM 2432 C C . GLU B 1 160 ? 45.320 -22.560 57.159 1.00 21.06 319 GLU B C 1
ATOM 2433 O O . GLU B 1 160 ? 46.174 -23.278 56.672 1.00 22.49 319 GLU B O 1
ATOM 2439 N N . VAL B 1 161 ? 45.503 -21.921 58.325 1.00 19.50 320 VAL B N 1
ATOM 2440 C CA . VAL B 1 161 ? 46.758 -21.995 59.064 1.00 18.71 320 VAL B CA 1
ATOM 2441 C C . VAL B 1 161 ? 46.589 -23.011 60.201 1.00 19.24 320 VAL B C 1
ATOM 2442 O O . VAL B 1 161 ? 45.675 -22.887 61.090 1.00 18.57 320 VAL B O 1
ATOM 2446 N N . ILE B 1 162 ? 47.430 -24.045 60.090 1.00 18.47 321 ILE B N 1
ATOM 2447 C CA . ILE B 1 162 ? 47.378 -25.211 61.017 1.00 19.58 321 ILE B CA 1
ATOM 2448 C C . ILE B 1 162 ? 48.261 -24.938 62.198 1.00 18.32 321 ILE B C 1
ATOM 2449 O O . ILE B 1 162 ? 49.499 -24.834 62.082 1.00 18.47 321 ILE B O 1
ATOM 2454 N N . PHE B 1 163 ? 47.611 -24.828 63.347 1.00 19.70 322 PHE B N 1
ATOM 2455 C CA . PHE B 1 163 ? 48.286 -24.552 64.617 1.00 22.32 322 PHE B CA 1
ATOM 2456 C C . PHE B 1 163 ? 48.890 -25.838 65.229 1.00 23.76 322 PHE B C 1
ATOM 2457 O O . PHE B 1 163 ? 48.332 -26.929 65.011 1.00 23.61 322 PHE B O 1
ATOM 2465 N N . PRO B 1 164 ? 50.027 -25.726 65.944 1.00 24.54 323 PRO B N 1
ATOM 2466 C CA . PRO B 1 164 ? 50.434 -26.968 66.647 1.00 25.47 323 PRO B CA 1
ATOM 2467 C C . PRO B 1 164 ? 49.384 -27.433 67.658 1.00 24.58 323 PRO B C 1
ATOM 2468 O O . PRO B 1 164 ? 48.551 -26.651 68.197 1.00 24.05 323 PRO B O 1
ATOM 2472 N N . GLU B 1 165 ? 49.367 -28.755 67.844 1.00 24.91 324 GLU B N 1
ATOM 2473 C CA . GLU B 1 165 ? 48.468 -29.401 68.778 1.00 24.27 324 GLU B CA 1
ATOM 2474 C C . GLU B 1 165 ? 48.776 -28.928 70.220 1.00 24.29 324 GLU B C 1
ATOM 2475 O O . GLU B 1 165 ? 47.889 -28.709 70.998 1.00 23.33 324 GLU B O 1
ATOM 2481 N N . ARG B 1 166 ? 50.047 -28.781 70.563 1.00 25.46 325 ARG B N 1
ATOM 2482 C CA . ARG B 1 166 ? 50.418 -28.349 71.894 1.00 27.56 325 ARG B CA 1
ATOM 2483 C C . ARG B 1 166 ? 51.769 -27.713 71.811 1.00 28.80 325 ARG B C 1
ATOM 2484 O O . ARG B 1 166 ? 52.538 -28.008 70.887 1.00 28.63 325 ARG B O 1
ATOM 2492 N N . ILE B 1 167 ? 52.056 -26.838 72.771 1.00 29.59 326 ILE B N 1
ATOM 2493 C CA . ILE B 1 167 ? 53.336 -26.183 72.886 1.00 31.80 326 ILE B CA 1
ATOM 2494 C C . ILE B 1 167 ? 54.030 -26.630 74.174 1.00 32.60 326 ILE B C 1
ATOM 2495 O O . ILE B 1 167 ? 53.462 -26.448 75.242 1.00 33.91 326 ILE B O 1
ATOM 2500 N N . PRO B 1 168 ? 55.278 -27.119 74.093 1.00 33.48 327 PRO B N 1
ATOM 2501 C CA . PRO B 1 168 ? 55.981 -27.404 75.369 1.00 35.08 327 PRO B CA 1
ATOM 2502 C C . PRO B 1 168 ? 56.324 -26.123 76.145 1.00 36.67 327 PRO B C 1
ATOM 2503 O O . PRO B 1 168 ? 56.493 -25.048 75.546 1.00 35.95 327 PRO B O 1
ATOM 2507 N N . GLN B 1 169 ? 56.433 -26.236 77.466 1.00 38.81 328 GLN B N 1
ATOM 2508 C CA . GLN B 1 169 ? 56.826 -25.106 78.304 1.00 40.99 328 GLN B CA 1
ATOM 2509 C C . GLN B 1 169 ? 58.078 -24.422 77.760 1.00 41.81 328 GLN B C 1
ATOM 2510 O O . GLN B 1 169 ? 58.145 -23.189 77.694 1.00 43.13 328 GLN B O 1
ATOM 2516 N N . THR B 1 170 ? 59.048 -25.199 77.324 1.00 42.74 329 THR B N 1
ATOM 2517 C CA . THR B 1 170 ? 60.246 -24.621 76.731 1.00 43.67 329 THR B CA 1
ATOM 2518 C C . THR B 1 170 ? 59.927 -23.593 75.625 1.00 43.62 329 THR B C 1
ATOM 2519 O O . THR B 1 170 ? 60.490 -22.487 75.591 1.00 44.37 329 THR B O 1
ATOM 2523 N N . SER B 1 171 ? 59.016 -23.975 74.727 1.00 42.99 330 SER B N 1
ATOM 2524 C CA . SER B 1 171 ? 58.650 -23.188 73.552 1.00 41.33 330 SER B CA 1
ATOM 2525 C C . SER B 1 171 ? 57.834 -21.970 73.943 1.00 39.71 330 SER B C 1
ATOM 2526 O O . SER B 1 171 ? 58.103 -20.884 73.455 1.00 38.72 330 SER B O 1
ATOM 2529 N N . ARG B 1 172 ? 56.857 -22.178 74.816 1.00 38.81 331 ARG B N 1
ATOM 2530 C CA . ARG B 1 172 ? 56.064 -21.119 75.419 1.00 39.87 331 ARG B CA 1
ATOM 2531 C C . ARG B 1 172 ? 56.959 -19.942 75.845 1.00 39.81 331 ARG B C 1
ATOM 2532 O O . ARG B 1 172 ? 56.715 -18.792 75.483 1.00 38.51 331 ARG B O 1
ATOM 2546 N N . THR B 1 173 ? 58.020 -20.261 76.585 1.00 40.09 332 THR B N 1
ATOM 2547 C CA . THR B 1 173 ? 58.982 -19.282 77.100 1.00 40.42 332 THR B CA 1
ATOM 2548 C C . THR B 1 173 ? 59.570 -18.414 75.993 1.00 39.39 332 THR B C 1
ATOM 2549 O O . THR B 1 173 ? 59.625 -17.177 76.106 1.00 39.07 332 THR B O 1
ATOM 2553 N N . VAL B 1 174 ? 59.973 -19.055 74.910 1.00 38.18 333 VAL B N 1
ATOM 2554 C CA . VAL B 1 174 ? 60.567 -18.362 73.770 1.00 37.27 333 VAL B CA 1
ATOM 2555 C C . VAL B 1 174 ? 59.543 -17.526 72.974 1.00 36.44 333 VAL B C 1
ATOM 2556 O O . VAL B 1 174 ? 59.816 -16.366 72.598 1.00 36.92 333 VAL B O 1
ATOM 2560 N N . LEU B 1 175 ? 58.367 -18.107 72.728 1.00 34.30 334 LEU B N 1
ATOM 2561 C CA . LEU B 1 175 ? 57.253 -17.411 72.100 1.00 33.59 334 LEU B CA 1
ATOM 2562 C C . LEU B 1 175 ? 56.874 -16.131 72.852 1.00 34.24 334 LEU B C 1
ATOM 2563 O O . LEU B 1 175 ? 56.545 -15.123 72.234 1.00 32.65 334 LEU B O 1
ATOM 2568 N N . GLU B 1 176 ? 56.956 -16.183 74.186 1.00 34.23 335 GLU B N 1
ATOM 2569 C CA . GLU B 1 176 ? 56.686 -15.016 75.014 1.00 35.70 335 GLU B CA 1
ATOM 2570 C C . GLU B 1 176 ? 57.697 -13.885 74.792 1.00 35.74 335 GLU B C 1
ATOM 2571 O O . GLU B 1 176 ? 57.383 -12.718 74.996 1.00 36.16 335 GLU B O 1
ATOM 2577 N N . GLN B 1 177 ? 58.898 -14.232 74.352 1.00 36.73 336 GLN B N 1
ATOM 2578 C CA . GLN B 1 177 ? 59.936 -13.255 74.118 1.00 38.06 336 GLN B CA 1
ATOM 2579 C C . GLN B 1 177 ? 59.856 -12.650 72.732 1.00 37.88 336 GLN B C 1
ATOM 2580 O O . GLN B 1 177 ? 60.181 -11.492 72.565 1.00 38.44 336 GLN B O 1
ATOM 2586 N N . VAL B 1 178 ? 59.411 -13.415 71.740 1.00 37.59 337 VAL B N 1
ATOM 2587 C CA . VAL B 1 178 ? 59.422 -12.926 70.365 1.00 36.54 337 VAL B CA 1
ATOM 2588 C C . VAL B 1 178 ? 58.070 -12.475 69.859 1.00 35.91 337 VAL B C 1
ATOM 2589 O O . VAL B 1 178 ? 58.017 -11.696 68.924 1.00 37.51 337 VAL B O 1
ATOM 2593 N N . LEU B 1 179 ? 56.970 -12.936 70.431 1.00 34.58 338 LEU B N 1
ATOM 2594 C CA . LEU B 1 179 ? 55.672 -12.486 69.889 1.00 33.55 338 LEU B CA 1
ATOM 2595 C C . LEU B 1 179 ? 55.054 -11.307 70.663 1.00 34.61 338 LEU B C 1
ATOM 2596 O O . LEU B 1 179 ? 55.142 -11.282 71.889 1.00 32.69 338 LEU B O 1
ATOM 2601 N N . PRO B 1 180 ? 54.367 -10.363 69.949 1.00 35.65 339 PRO B N 1
ATOM 2602 C CA . PRO B 1 180 ? 53.716 -9.232 70.647 1.00 36.60 339 PRO B CA 1
ATOM 2603 C C . PRO B 1 180 ? 52.650 -9.690 71.638 1.00 38.27 339 PRO B C 1
ATOM 2604 O O . PRO B 1 180 ? 51.949 -10.677 71.385 1.00 37.07 339 PRO B O 1
ATOM 2608 N N . ILE B 1 181 ? 52.500 -8.960 72.747 1.00 39.32 340 ILE B N 1
ATOM 2609 C CA . ILE B 1 181 ? 51.512 -9.324 73.771 1.00 41.34 340 ILE B CA 1
ATOM 2610 C C . ILE B 1 181 ? 50.110 -9.438 73.194 1.00 42.38 340 ILE B C 1
ATOM 2611 O O . ILE B 1 181 ? 49.403 -10.441 73.446 1.00 42.50 340 ILE B O 1
#

Sequence (324 aa):
THDLRVSLEEIYSGCTKKMKISHKRLNPDGKSIRNEDKILTIEVKKGWKEGTKITFPKEGDQTSNNIPADIVFVLKDKPHNIFKRDGSDVIYPARISLREALCGCTVNVPTLDGRTIPVVFKDVIRPGMRRKVPGEGLPLPKTPEKRGDLIIEFEVIFPERIPQTSRTVLEQVLPITHDLRVSLEEIYSGCTKKMKILTIEVKKGWKEGTKITFPKADIVFVLKDKPHNIFKRDGSDVIYPARISLREALCGCTVNVPTLDGRTIPVVFKDVIRPGMRRKVPGEGLPLPKTPEKRGDLIIEFEVIFPERIPQTSRTVLEQVLPI

B-factor: mean 43.58, std 17.61, range [15.42, 90.74]